Protein AF-0000000075428113 (afdb_homodimer)

Foldseek 3Di:
DLLVLLQLLVVLQVQCVVQKDQLEDAPVQWDWDADPVRHIHIGGDDSVPIDGQPPPPQVQDQDYFPPLAALCSLVSHDDHQLRNLLSSLQVLQCVQVVHHWVNVDDRDPVVSVVVNVPDGGDRDPPDDVLNVVLSCQSRPNDSVSHDGSVVSSVSSD/DLLVLLQLLVVLQVQCVVQKDQLEDAPVQWDWDADPVRDIHIGGDDSVPIDGQPPPPQVQDQDYFPPLAALCSLVSHDDHQLRNLLSSLQVLQCVQVVHHWPNVDDRDPVVSVVNNVPDGGDRDPPDDVLNVVLSCQSRPNDSVSHDGSVVSSVSSD

Solvent-accessible surface area (backbone atoms only — not comparable to full-atom values): 17802 Å² total; per-residue (Å²): 112,68,66,55,52,48,29,49,46,50,54,51,32,28,44,44,71,67,47,30,26,53,69,55,52,43,68,92,31,50,45,78,44,73,44,94,89,68,50,67,45,43,22,44,29,71,52,70,63,35,36,52,69,81,53,73,69,65,64,86,65,82,72,67,52,73,83,30,52,27,45,54,37,77,70,66,45,73,81,45,65,37,37,42,34,21,8,46,27,41,44,50,48,20,68,73,65,72,47,61,69,56,69,91,51,71,79,48,70,67,44,52,52,42,37,59,74,63,56,70,72,81,76,66,83,91,58,58,64,72,55,54,52,49,38,52,36,25,52,38,84,51,53,87,66,28,57,51,53,66,55,49,48,65,69,73,105,113,68,68,55,52,48,31,49,46,50,54,52,33,28,45,43,72,67,46,30,26,53,68,56,53,43,67,92,31,51,45,78,44,72,44,93,88,66,51,68,44,42,23,44,29,71,52,69,62,35,38,50,69,81,54,73,67,65,64,86,65,80,73,66,53,72,83,29,52,28,44,54,38,76,73,66,46,73,81,45,64,38,37,42,33,22,7,46,28,42,42,51,47,18,68,72,65,73,46,62,70,55,70,89,51,70,80,47,71,65,45,52,52,40,38,59,73,63,56,70,70,81,77,67,84,90,58,58,62,71,56,55,52,48,39,53,37,25,52,38,84,50,53,88,66,28,56,51,53,68,55,48,49,64,69,73,104

pLDDT: mean 90.99, std 9.77, range [49.94, 98.75]

Radius of gyration: 21.09 Å; Cα contacts (8 Å, |Δi|>4): 489; chains: 2; bounding box: 39×60×51 Å

Nearest PDB structures (foldseek):
  3ppz-assembly1_B  TM=8.924E-01  e=1.229E-10  Arabidopsis thaliana
  5vja-assembly1_A  TM=8.697E-01  e=5.370E-09  Homo sapiens
  5vja-assembly1_B  TM=8.699E-01  e=5.370E-09  Homo sapiens
  2xuu-assembly1_A  TM=8.789E-01  e=1.211E-08  Homo sapiens
  1zws-assembly1_A  TM=8.695E-01  e=2.733E-08  Homo sapiens

Secondary structure (DSSP, 8-state):
-HHHHHHHHHHHHHHHHTTEE-S--SGGGEEEEE-TTS-EEEEE--GGG-EETT-----SS----TTTS-HHHHTTPPP-HHHHHHHHHHHHHHHHHSS-TTTTS--SHHHHHHHHTT--PPPPTT--HHHHHHHHHHT-SSGGGSPPHHHHHHHH-/-HHHHHHHHHHHHHHHHTTEE-S--SGGGEEEEE-TTS-EEEEE--GGG-EETT-----SS----TTTS-HHHHTTPPP-HHHHHHHHHHHHHHHHHSS-TTTTS--SHHHHHHHHTT--PPPPTT--HHHHHHHHHHT-SSGGGSPPHHHHHHHH-

InterPro domains:
  IPR000719 Protein kinase domain [PS50011] (1-157)
  IPR001245 Serine-threonine/tyrosine-protein kinase, catalytic domain [PF07714] (2-154)
  IPR011009 Protein kinase-like domain superfamily [SSF56112] (2-155)
  IPR050167 Serine/threonine-protein kinase [PTHR23257] (4-154)

Sequence (314 aa):
KLYMLFGIISGLQDIHYVNLIHCDFHDGNILLHKYVTGKVKVFISDLGLCRPIKSSLKKDDIYGVIPFMAPEILRGNSYTKASDIYSFSMIMWEFISGVPPFNDKDHNLQLSLDICRGERPEIPKGIPQCYTNLMKRCWDEDPNERPSTSEVFKTIRKLYMLFGIISGLQDIHYVNLIHCDFHDGNILLHKYVTGKVKVFISDLGLCRPIKSSLKKDDIYGVIPFMAPEILRGNSYTKASDIYSFSMIMWEFISGVPPFNDKDHNLQLSLDICRGERPEIPKGIPQCYTNLMKRCWDEDPNERPSTSEVFKTIR

Structure (mmCIF, N/CA/C/O backbone):
data_AF-0000000075428113-model_v1
#
loop_
_entity.id
_entity.type
_entity.pdbx_description
1 polymer 'Kinase-like domain-containing protein'
#
loop_
_atom_site.group_PDB
_atom_site.id
_atom_site.type_symbol
_atom_site.label_atom_id
_atom_site.label_alt_id
_atom_site.label_comp_id
_atom_site.label_asym_id
_atom_site.label_entity_id
_atom_site.label_seq_id
_atom_site.pdbx_PDB_ins_code
_atom_site.Cartn_x
_atom_site.Cartn_y
_atom_site.Cartn_z
_atom_site.occupancy
_atom_site.B_iso_or_equiv
_atom_site.auth_seq_id
_atom_site.auth_comp_id
_atom_site.auth_asym_id
_atom_site.auth_atom_id
_atom_site.pdbx_PDB_model_num
ATOM 1 N N . LYS A 1 1 ? 12.828 16.312 -4.309 1 60.53 1 LYS A N 1
ATOM 2 C CA . LYS A 1 1 ? 11.938 16.422 -3.152 1 60.53 1 LYS A CA 1
ATOM 3 C C . LYS A 1 1 ? 10.484 16.516 -3.586 1 60.53 1 LYS A C 1
ATOM 5 O O . LYS A 1 1 ? 9.633 15.75 -3.109 1 60.53 1 LYS A O 1
ATOM 10 N N . LEU A 1 2 ? 10.289 17.203 -4.715 1 70 2 LEU A N 1
ATOM 11 C CA . LEU A 1 2 ? 8.922 17.438 -5.168 1 70 2 LEU A CA 1
ATOM 12 C C . LEU A 1 2 ? 8.352 16.188 -5.836 1 70 2 LEU A C 1
ATOM 14 O O . LEU A 1 2 ? 7.18 15.852 -5.641 1 70 2 LEU A O 1
ATOM 18 N N . TYR A 1 3 ? 9.305 15.438 -6.391 1 76.88 3 TYR A N 1
ATOM 19 C CA . TYR A 1 3 ? 8.867 14.227 -7.074 1 76.88 3 TYR A CA 1
ATOM 20 C C . TYR A 1 3 ? 8.398 13.18 -6.074 1 76.88 3 TYR A C 1
ATOM 22 O O . TYR A 1 3 ? 7.496 12.391 -6.367 1 76.88 3 TYR A O 1
ATOM 30 N N . MET A 1 4 ? 8.969 13.328 -4.879 1 84.56 4 MET A N 1
ATOM 31 C CA . MET A 1 4 ? 8.602 12.367 -3.84 1 84.56 4 MET A CA 1
ATOM 32 C C . MET A 1 4 ? 7.184 12.617 -3.338 1 84.56 4 MET A C 1
ATOM 34 O O . MET A 1 4 ? 6.418 11.68 -3.129 1 84.56 4 MET A O 1
ATOM 38 N N . LEU A 1 5 ? 6.871 13.914 -3.277 1 90.5 5 LEU A N 1
ATOM 39 C CA . LEU A 1 5 ? 5.543 14.273 -2.799 1 90.5 5 LEU A CA 1
ATOM 40 C C . LEU A 1 5 ? 4.473 13.859 -3.803 1 90.5 5 LEU A C 1
ATOM 42 O O . LEU A 1 5 ? 3.367 13.477 -3.416 1 90.5 5 LEU A O 1
ATOM 46 N N . PHE A 1 6 ? 4.926 13.891 -5.043 1 89.5 6 PHE A N 1
ATOM 47 C CA . PHE A 1 6 ? 4.023 13.445 -6.098 1 89.5 6 PHE A CA 1
ATOM 48 C C . PHE A 1 6 ? 3.674 11.977 -5.938 1 89.5 6 PHE A C 1
ATOM 50 O O . PHE A 1 6 ? 2.508 11.594 -6.043 1 89.5 6 PHE A O 1
ATOM 57 N N . GLY A 1 7 ? 4.691 11.203 -5.68 1 89.94 7 GLY A N 1
ATOM 58 C CA . GLY A 1 7 ? 4.465 9.781 -5.469 1 89.94 7 GLY A CA 1
ATOM 59 C C . GLY A 1 7 ? 3.59 9.492 -4.262 1 89.94 7 GLY A C 1
ATOM 60 O O . GLY A 1 7 ? 2.689 8.648 -4.332 1 89.94 7 GLY A O 1
ATOM 61 N N . ILE A 1 8 ? 3.824 10.234 -3.227 1 94.12 8 ILE A N 1
ATOM 62 C CA . ILE A 1 8 ? 3.111 10.008 -1.975 1 94.12 8 ILE A CA 1
ATOM 63 C C . ILE A 1 8 ? 1.63 10.336 -2.158 1 94.12 8 ILE A C 1
ATOM 65 O O . ILE A 1 8 ? 0.763 9.531 -1.805 1 94.12 8 ILE A O 1
ATOM 69 N N . ILE A 1 9 ? 1.372 11.492 -2.748 1 95.56 9 ILE A N 1
ATOM 70 C CA . ILE A 1 9 ? -0.023 11.883 -2.912 1 95.56 9 ILE A CA 1
ATOM 71 C C . ILE A 1 9 ? -0.702 10.961 -3.926 1 95.56 9 ILE A C 1
ATOM 73 O O . ILE A 1 9 ? -1.887 10.648 -3.793 1 95.56 9 ILE A O 1
ATOM 77 N N . SER A 1 10 ? 0.021 10.531 -4.949 1 93.25 10 SER A N 1
ATOM 78 C CA . SER A 1 10 ? -0.532 9.594 -5.914 1 93.25 10 SER A CA 1
ATOM 79 C C . SER A 1 10 ? -0.958 8.289 -5.242 1 93.25 10 SER A C 1
ATOM 81 O O . SER A 1 10 ? -2.016 7.742 -5.555 1 93.25 10 SER A O 1
ATOM 83 N N . GLY A 1 11 ? -0.083 7.816 -4.359 1 93.56 11 GLY A N 1
ATOM 84 C CA . GLY A 1 11 ? -0.44 6.633 -3.594 1 93.56 11 GLY A CA 1
ATOM 85 C C . GLY A 1 11 ? -1.704 6.812 -2.773 1 93.56 11 GLY A C 1
ATOM 86 O O . GLY A 1 11 ? -2.568 5.934 -2.76 1 93.56 11 GLY A O 1
ATOM 87 N N . LEU A 1 12 ? -1.804 7.934 -2.135 1 96.44 12 LEU A N 1
ATOM 88 C CA . LEU A 1 12 ? -2.994 8.219 -1.34 1 96.44 12 LEU A CA 1
ATOM 89 C C . LEU A 1 12 ? -4.223 8.359 -2.232 1 96.44 12 LEU A C 1
ATOM 91 O O . LEU A 1 12 ? -5.316 7.918 -1.862 1 96.44 12 LEU A O 1
ATOM 95 N N . GLN A 1 13 ? -4.027 8.969 -3.381 1 95.81 13 GLN A N 1
ATOM 96 C CA . GLN A 1 13 ? -5.117 9.117 -4.344 1 95.81 13 GLN A CA 1
ATOM 97 C C . GLN A 1 13 ? -5.664 7.766 -4.773 1 95.81 13 GLN A C 1
ATOM 99 O O . GLN A 1 13 ? -6.875 7.59 -4.898 1 95.81 13 GLN A O 1
ATOM 104 N N . ASP A 1 14 ? -4.812 6.867 -5.016 1 93 14 ASP A N 1
ATOM 105 C CA . ASP A 1 14 ? -5.246 5.527 -5.395 1 93 14 ASP A CA 1
ATOM 106 C C . ASP A 1 14 ? -6.172 4.93 -4.336 1 93 14 ASP A C 1
ATOM 108 O O . ASP A 1 14 ? -7.18 4.305 -4.668 1 93 14 ASP A O 1
ATOM 112 N N . ILE A 1 15 ? -5.809 5.105 -3.066 1 93.44 15 ILE A N 1
ATOM 113 C CA . ILE A 1 15 ? -6.602 4.59 -1.952 1 93.44 15 ILE A CA 1
ATOM 114 C C . ILE A 1 15 ? -7.957 5.285 -1.921 1 93.44 15 ILE A C 1
ATOM 116 O O . ILE A 1 15 ? -9 4.629 -1.833 1 93.44 15 ILE A O 1
ATOM 120 N N . HIS A 1 16 ? -7.934 6.594 -2.072 1 95.31 16 HIS A N 1
ATOM 121 C CA . HIS A 1 16 ? -9.172 7.367 -2.008 1 95.31 16 HIS A CA 1
ATOM 122 C C . HIS A 1 16 ? -10.062 7.078 -3.209 1 95.31 16 HIS A C 1
ATOM 124 O O . HIS A 1 16 ? -11.289 7.109 -3.098 1 95.31 16 HIS A O 1
ATOM 130 N N . TYR A 1 17 ? -9.469 6.812 -4.297 1 91.69 17 TYR A N 1
ATOM 131 C CA . TYR A 1 17 ? -10.211 6.582 -5.531 1 91.69 17 TYR A CA 1
ATOM 132 C C . TYR A 1 17 ? -11.086 5.34 -5.418 1 91.69 17 TYR A C 1
ATOM 134 O O . TYR A 1 17 ? -12.164 5.277 -6.012 1 91.69 17 TYR A O 1
ATOM 142 N N . VAL A 1 18 ? -10.648 4.391 -4.688 1 87.19 18 VAL A N 1
ATOM 143 C CA . VAL A 1 18 ? -11.461 3.188 -4.516 1 87.19 18 VAL A CA 1
ATOM 144 C C . VAL A 1 18 ? -12.336 3.328 -3.271 1 87.19 18 VAL A C 1
ATOM 146 O O . VAL A 1 18 ? -12.773 2.328 -2.697 1 87.19 18 VAL A O 1
ATOM 149 N N . ASN A 1 19 ? -12.453 4.527 -2.775 1 89.69 19 ASN A N 1
ATOM 150 C CA . ASN A 1 19 ? -13.359 4.926 -1.707 1 89.69 19 ASN A CA 1
ATOM 151 C C . ASN A 1 19 ? -12.938 4.348 -0.362 1 89.69 19 ASN A C 1
ATOM 153 O O . ASN A 1 19 ? -13.781 3.906 0.424 1 89.69 19 ASN A O 1
ATOM 157 N N . LEU A 1 20 ? -11.672 4.395 -0.161 1 91.31 20 LEU A N 1
ATOM 158 C CA . LEU A 1 20 ? -11.102 4.027 1.133 1 91.31 20 LEU A CA 1
ATOM 159 C C . LEU A 1 20 ? -10.391 5.215 1.771 1 91.31 20 LEU A C 1
ATOM 161 O O . LEU A 1 20 ? -10 6.156 1.077 1 91.31 20 LEU A O 1
ATOM 165 N N . ILE A 1 21 ? -10.297 5.125 3.027 1 94 21 ILE A N 1
ATOM 166 C CA . ILE A 1 21 ? -9.477 6.008 3.852 1 94 21 ILE A CA 1
ATOM 167 C C . ILE A 1 21 ? -8.32 5.223 4.465 1 94 21 ILE A C 1
ATOM 169 O O . ILE A 1 21 ? -8.508 4.094 4.926 1 94 21 ILE A O 1
ATOM 173 N N . HIS A 1 22 ? -7.109 5.746 4.457 1 94.31 22 HIS A N 1
ATOM 174 C CA . HIS A 1 22 ? -5.969 5.012 4.98 1 94.31 22 HIS A CA 1
ATOM 175 C C . HIS A 1 22 ? -6.02 4.926 6.504 1 94.31 22 HIS A C 1
ATOM 177 O O . HIS A 1 22 ? -5.801 3.854 7.078 1 94.31 22 HIS A O 1
ATOM 183 N N . CYS A 1 23 ? -6.262 6.09 7.262 1 94 23 CYS A N 1
ATOM 184 C CA . CYS A 1 23 ? -6.523 6.207 8.688 1 94 23 CYS A CA 1
ATOM 185 C C . CYS A 1 23 ? -5.23 6.148 9.492 1 94 23 CYS A C 1
ATOM 187 O O . CYS A 1 23 ? -5.215 6.469 10.68 1 94 23 CYS A O 1
ATOM 189 N N . ASP A 1 24 ? -4.172 5.793 8.859 1 94.44 24 ASP A N 1
ATOM 190 C CA . ASP A 1 24 ? -2.875 5.742 9.531 1 94.44 24 ASP A CA 1
ATOM 191 C C . ASP A 1 24 ? -1.749 6.141 8.578 1 94.44 24 ASP A C 1
ATOM 193 O O . ASP A 1 24 ? -0.747 5.434 8.461 1 94.44 24 ASP A O 1
ATOM 197 N N . PHE A 1 25 ? -1.97 7.219 7.879 1 95.81 25 PHE A N 1
ATOM 198 C CA . PHE A 1 25 ? -1.053 7.723 6.863 1 95.81 25 PHE A CA 1
ATOM 199 C C . PHE A 1 25 ? 0.024 8.602 7.492 1 95.81 25 PHE A C 1
ATOM 201 O O . PHE A 1 25 ? -0.249 9.727 7.91 1 95.81 25 PHE A O 1
ATOM 208 N N . HIS A 1 26 ? 1.199 8.039 7.703 1 96.31 26 HIS A N 1
ATOM 209 C CA . HIS A 1 26 ? 2.326 8.758 8.289 1 96.31 26 HIS A CA 1
ATOM 210 C C . HIS A 1 26 ? 3.646 8.305 7.68 1 96.31 26 HIS A C 1
ATOM 212 O O . HIS A 1 26 ? 3.674 7.371 6.875 1 96.31 26 HIS A O 1
ATOM 218 N N . ASP A 1 27 ? 4.75 8.953 8.016 1 93.44 27 ASP A N 1
ATOM 219 C CA . ASP A 1 27 ? 6.047 8.734 7.383 1 93.44 27 ASP A CA 1
ATOM 220 C C . ASP A 1 27 ? 6.523 7.297 7.582 1 93.44 27 ASP A C 1
ATOM 222 O O . ASP A 1 27 ? 7.141 6.715 6.691 1 93.44 27 ASP A O 1
ATOM 226 N N . GLY A 1 28 ? 6.168 6.637 8.68 1 92.94 28 GLY A N 1
ATOM 227 C CA . GLY A 1 28 ? 6.578 5.27 8.961 1 92.94 28 GLY A CA 1
ATOM 228 C C . GLY A 1 28 ? 5.895 4.246 8.07 1 92.94 28 GLY A C 1
ATOM 229 O O . GLY A 1 28 ? 6.316 3.092 8 1 92.94 28 GLY A O 1
ATOM 230 N N . ASN A 1 29 ? 4.891 4.664 7.387 1 94 29 ASN A N 1
ATOM 231 C CA . ASN A 1 29 ? 4.105 3.76 6.551 1 94 29 ASN A CA 1
ATOM 232 C C . ASN A 1 29 ? 4.293 4.066 5.066 1 94 29 ASN A C 1
ATOM 234 O O . ASN A 1 29 ? 3.531 3.584 4.227 1 94 29 ASN A O 1
ATOM 238 N N . ILE A 1 30 ? 5.293 4.883 4.773 1 93.88 30 ILE A N 1
ATOM 239 C CA . ILE A 1 30 ? 5.59 5.25 3.393 1 93.88 30 ILE A CA 1
ATOM 240 C C . ILE A 1 30 ? 7.07 5.027 3.105 1 93.88 30 ILE A C 1
ATOM 242 O O . ILE A 1 30 ? 7.93 5.438 3.889 1 93.88 30 ILE A O 1
ATOM 246 N N . LEU A 1 31 ? 7.332 4.363 2.059 1 91 31 LEU A N 1
ATOM 247 C CA . LEU A 1 31 ? 8.695 4.168 1.583 1 91 31 LEU A CA 1
ATOM 248 C C . LEU A 1 31 ? 8.836 4.625 0.134 1 91 31 LEU A C 1
ATOM 250 O O . LEU A 1 31 ? 7.969 4.34 -0.697 1 91 31 LEU A O 1
ATOM 254 N N . LEU A 1 32 ? 9.812 5.383 -0.058 1 87.56 32 LEU A N 1
ATOM 255 C CA . LEU A 1 32 ? 10.109 5.832 -1.413 1 87.56 32 LEU A CA 1
ATOM 256 C C . LEU A 1 32 ? 11.312 5.082 -1.977 1 87.56 32 LEU A C 1
ATOM 258 O O . LEU A 1 32 ? 12.328 4.922 -1.293 1 87.56 32 LEU A O 1
ATOM 262 N N . HIS A 1 33 ? 11.07 4.523 -3.064 1 85.5 33 HIS A N 1
ATOM 263 C CA . HIS A 1 33 ? 12.164 3.861 -3.768 1 85.5 33 HIS A CA 1
ATOM 264 C C . HIS A 1 33 ? 12.547 4.621 -5.031 1 85.5 33 HIS A C 1
ATOM 266 O O . HIS A 1 33 ? 11.711 4.832 -5.91 1 85.5 33 HIS A O 1
ATOM 272 N N . LYS A 1 34 ? 13.773 5.066 -5.027 1 82.12 34 LYS A N 1
ATOM 273 C CA . LYS A 1 34 ? 14.281 5.75 -6.211 1 82.12 34 LYS A CA 1
ATOM 274 C C . LYS A 1 34 ? 15.086 4.797 -7.094 1 82.12 34 LYS A C 1
ATOM 276 O O . LYS A 1 34 ? 16.078 4.223 -6.652 1 82.12 34 LYS A O 1
ATOM 281 N N . TYR A 1 35 ? 14.625 4.629 -8.305 1 82.81 35 TYR A N 1
ATOM 282 C CA . TYR A 1 35 ? 15.32 3.771 -9.266 1 82.81 35 TYR A CA 1
ATOM 283 C C . TYR A 1 35 ? 16.5 4.504 -9.898 1 82.81 35 TYR A C 1
ATOM 285 O O . TYR A 1 35 ? 16.562 5.734 -9.867 1 82.81 35 TYR A O 1
ATOM 293 N N . VAL A 1 36 ? 17.328 3.688 -10.508 1 85.31 36 VAL A N 1
ATOM 294 C CA . VAL A 1 36 ? 18.516 4.242 -11.156 1 85.31 36 VAL A CA 1
ATOM 295 C C . VAL A 1 36 ? 18.094 5.172 -12.289 1 85.31 36 VAL A C 1
ATOM 297 O O . VAL A 1 36 ? 18.766 6.172 -12.562 1 85.31 36 VAL A O 1
ATOM 300 N N . THR A 1 37 ? 17.016 4.938 -12.914 1 86.06 37 THR A N 1
ATOM 301 C CA . THR A 1 37 ? 16.5 5.719 -14.031 1 86.06 37 THR A CA 1
ATOM 302 C C . THR A 1 37 ? 16 7.082 -13.555 1 86.06 37 THR A C 1
ATOM 304 O O . THR A 1 37 ? 15.695 7.957 -14.367 1 86.06 37 THR A O 1
ATOM 307 N N . GLY A 1 38 ? 15.922 7.289 -12.211 1 80.62 38 GLY A N 1
ATOM 308 C CA . GLY A 1 38 ? 15.43 8.547 -11.672 1 80.62 38 GLY A CA 1
ATOM 309 C C . GLY A 1 38 ? 13.969 8.492 -11.281 1 80.62 38 GLY A C 1
ATOM 310 O O . GLY A 1 38 ? 13.469 9.391 -10.594 1 80.62 38 GLY A O 1
ATOM 311 N N . LYS A 1 39 ? 13.297 7.379 -11.656 1 82.38 39 LYS A N 1
ATOM 312 C CA . LYS A 1 39 ? 11.883 7.227 -11.32 1 82.38 39 LYS A CA 1
ATOM 313 C C . LYS A 1 39 ? 11.703 6.891 -9.844 1 82.38 39 LYS A C 1
ATOM 315 O O . LYS A 1 39 ? 12.5 6.145 -9.266 1 82.38 39 LYS A O 1
ATOM 320 N N . VAL A 1 40 ? 10.703 7.574 -9.258 1 83.69 40 VAL A N 1
ATOM 321 C CA . VAL A 1 40 ? 10.414 7.312 -7.852 1 83.69 40 VAL A CA 1
ATOM 322 C C . VAL A 1 40 ? 9.125 6.516 -7.727 1 83.69 40 VAL A C 1
ATOM 324 O O . VAL A 1 40 ? 8.125 6.82 -8.391 1 83.69 40 VAL A O 1
ATOM 327 N N . LYS A 1 41 ? 9.242 5.48 -7.02 1 88.25 41 LYS A N 1
ATOM 328 C CA . LYS A 1 41 ? 8.062 4.68 -6.715 1 88.25 41 LYS A CA 1
ATOM 329 C C . LYS A 1 41 ? 7.73 4.734 -5.227 1 88.25 41 LYS A C 1
ATOM 331 O O . LYS A 1 41 ? 8.625 4.664 -4.383 1 88.25 41 LYS A O 1
ATOM 336 N N . VAL A 1 42 ? 6.41 4.891 -4.945 1 90.06 42 VAL A N 1
ATOM 337 C CA . VAL A 1 42 ? 5.965 4.996 -3.559 1 90.06 42 VAL A CA 1
ATOM 338 C C . VAL A 1 42 ? 5.348 3.67 -3.115 1 90.06 42 VAL A C 1
ATOM 340 O O . VAL A 1 42 ? 4.57 3.062 -3.854 1 90.06 42 VAL A O 1
ATOM 343 N N . PHE A 1 43 ? 5.836 3.27 -1.958 1 93.5 43 PHE A N 1
ATOM 344 C CA . PHE A 1 43 ? 5.293 2.074 -1.324 1 93.5 43 PHE A CA 1
ATOM 345 C C . PHE A 1 43 ? 4.594 2.426 -0.015 1 93.5 43 PHE A C 1
ATOM 347 O O . PHE A 1 43 ? 5.133 3.182 0.797 1 93.5 43 PHE A O 1
ATOM 354 N N . ILE A 1 44 ? 3.396 1.922 0.1 1 93.5 44 ILE A N 1
ATOM 355 C CA . ILE A 1 44 ? 2.59 2.209 1.281 1 93.5 44 ILE A CA 1
ATOM 356 C C . ILE A 1 44 ? 2.385 0.931 2.09 1 93.5 44 ILE A C 1
ATOM 358 O O . ILE A 1 44 ? 2.176 -0.144 1.521 1 93.5 44 ILE A O 1
ATOM 362 N N . SER A 1 45 ? 2.537 1.032 3.428 1 92.44 45 SER A N 1
ATOM 363 C CA . SER A 1 45 ? 2.336 -0.113 4.309 1 92.44 45 SER A CA 1
ATOM 364 C C . SER A 1 45 ? 1.216 0.152 5.312 1 92.44 45 SER A C 1
ATOM 366 O O . SER A 1 45 ? 0.606 1.223 5.301 1 92.44 45 SER A O 1
ATOM 368 N N . ASP A 1 46 ? 0.89 -0.949 6.031 1 88.69 46 ASP A N 1
ATOM 369 C CA . ASP A 1 46 ? -0.082 -0.932 7.121 1 88.69 46 ASP A CA 1
ATOM 370 C C . ASP A 1 46 ? -1.45 -0.464 6.629 1 88.69 46 ASP A C 1
ATOM 372 O O . ASP A 1 46 ? -1.978 0.541 7.113 1 88.69 46 ASP A O 1
ATOM 376 N N . LEU A 1 47 ? -2 -1.212 5.684 1 89.31 47 LEU A N 1
ATOM 377 C CA . LEU A 1 47 ? -3.34 -0.973 5.16 1 89.31 47 LEU A CA 1
ATOM 378 C C . LEU A 1 47 ? -4.395 -1.616 6.055 1 89.31 47 LEU A C 1
ATOM 380 O O . LEU A 1 47 ? -5.57 -1.689 5.68 1 89.31 47 LEU A O 1
ATOM 384 N N . GLY A 1 48 ? -4.02 -2.043 7.184 1 85.06 48 GLY A N 1
ATOM 385 C CA . GLY A 1 48 ? -4.891 -2.785 8.086 1 85.06 48 GLY A CA 1
ATOM 386 C C . GLY A 1 48 ? -5.98 -1.929 8.703 1 85.06 48 GLY A C 1
ATOM 387 O O . GLY A 1 48 ? -7.023 -2.441 9.109 1 85.06 48 GLY A O 1
ATOM 388 N N . LEU A 1 49 ? -5.75 -0.656 8.727 1 84.38 49 LEU A N 1
ATOM 389 C CA . LEU A 1 49 ? -6.738 0.241 9.32 1 84.38 49 LEU A CA 1
ATOM 390 C C . LEU A 1 49 ? -7.582 0.909 8.234 1 84.38 49 LEU A C 1
ATOM 392 O O . LEU A 1 49 ? -8.539 1.618 8.539 1 84.38 49 LEU A O 1
ATOM 396 N N . CYS A 1 50 ? -7.195 0.661 6.965 1 88.69 50 CYS A N 1
ATOM 397 C CA . CYS A 1 50 ? -7.988 1.225 5.875 1 88.69 50 CYS A CA 1
ATOM 398 C C . CYS A 1 50 ? -9.453 0.831 6.008 1 88.69 50 CYS A C 1
ATOM 400 O O . CYS A 1 50 ? -9.766 -0.282 6.434 1 88.69 50 CYS A O 1
ATOM 402 N N . ARG A 1 51 ? -10.266 1.786 5.629 1 87.5 51 ARG A N 1
ATOM 403 C CA . ARG A 1 51 ? -11.695 1.499 5.734 1 87.5 51 ARG A CA 1
ATOM 404 C C . ARG A 1 51 ? -12.484 2.268 4.684 1 87.5 51 ARG A C 1
ATOM 406 O O . ARG A 1 51 ? -12.047 3.314 4.207 1 87.5 51 ARG A O 1
ATOM 413 N N . PRO A 1 52 ? -13.672 1.705 4.43 1 85.31 52 PRO A N 1
ATOM 414 C CA . PRO A 1 52 ? -14.539 2.432 3.496 1 85.31 52 PRO A CA 1
ATOM 415 C C . PRO A 1 52 ? -15.023 3.766 4.055 1 85.31 52 PRO A C 1
ATOM 417 O O . PRO A 1 52 ? -15.219 3.896 5.27 1 85.31 52 PRO A O 1
ATOM 420 N N . ILE A 1 53 ? -15.203 4.711 3.182 1 83.44 53 ILE A N 1
ATOM 421 C CA . ILE A 1 53 ? -15.664 6.047 3.541 1 83.44 53 ILE A CA 1
ATOM 422 C C . ILE A 1 53 ? -16.984 5.949 4.301 1 83.44 53 ILE A C 1
ATOM 424 O O . ILE A 1 53 ? -17.219 6.695 5.254 1 83.44 53 ILE A O 1
ATOM 428 N N . LYS A 1 54 ? -17.922 5.066 3.887 1 74.94 54 LYS A N 1
ATOM 429 C CA . LYS A 1 54 ? -19.266 4.992 4.484 1 74.94 54 LYS A CA 1
ATOM 430 C C . LYS A 1 54 ? -19.266 4.062 5.695 1 74.94 54 LYS A C 1
ATOM 432 O O . LYS A 1 54 ? -20.312 3.816 6.289 1 74.94 54 LYS A O 1
ATOM 437 N N . SER A 1 55 ? -18.109 3.639 5.969 1 62.5 55 SER A N 1
ATOM 438 C CA . SER A 1 55 ? -18.188 2.715 7.094 1 62.5 55 SER A CA 1
ATOM 439 C C . SER A 1 55 ? -18.469 3.453 8.398 1 62.5 55 SER A C 1
ATOM 441 O O . SER A 1 55 ? -17.875 4.492 8.672 1 62.5 55 SER A O 1
ATOM 443 N N . SER A 1 56 ? -19.672 3.271 8.875 1 53.78 56 SER A N 1
ATOM 444 C CA . SER A 1 56 ? -20.141 3.779 10.156 1 53.78 56 SER A CA 1
ATOM 445 C C . SER A 1 56 ? -19.219 3.359 11.289 1 53.78 56 SER A C 1
ATOM 447 O O . SER A 1 56 ? -19.547 3.545 12.469 1 53.78 56 SER A O 1
ATOM 449 N N . LEU A 1 57 ? -18.297 2.689 10.883 1 49.94 57 LEU A N 1
ATOM 450 C CA . LEU A 1 57 ? -17.625 2.143 12.055 1 49.94 57 LEU A CA 1
ATOM 451 C C . LEU A 1 57 ? -17 3.256 12.883 1 49.94 57 LEU A C 1
ATOM 453 O O . LEU A 1 57 ? -16.078 3.938 12.422 1 49.94 57 LEU A O 1
ATOM 457 N N . LYS A 1 58 ? -17.844 3.857 13.602 1 51.59 58 LYS A N 1
ATOM 458 C CA . LYS A 1 58 ? -17.359 4.633 14.742 1 51.59 58 LYS A CA 1
ATOM 459 C C . LYS A 1 58 ? -16.266 3.883 15.484 1 51.59 58 LYS A C 1
ATOM 461 O O . LYS A 1 58 ? -16.5 2.795 16.016 1 51.59 58 LYS A O 1
ATOM 466 N N . LYS A 1 59 ? -15.133 3.791 14.969 1 52.91 59 LYS A N 1
ATOM 467 C CA . LYS A 1 59 ? -14.234 3.191 15.953 1 52.91 59 LYS A CA 1
ATOM 468 C C . LYS A 1 59 ? -14.141 4.047 17.219 1 52.91 59 LYS A C 1
ATOM 470 O O . LYS A 1 59 ? -13.898 5.25 17.141 1 52.91 59 LYS A O 1
ATOM 475 N N . ASP A 1 60 ? -14.766 3.545 18.172 1 55.56 60 ASP A N 1
ATOM 476 C CA . ASP A 1 60 ? -14.789 4.184 19.484 1 55.56 60 ASP A CA 1
ATOM 477 C C . ASP A 1 60 ? -13.383 4.598 19.922 1 55.56 60 ASP A C 1
ATOM 479 O O . ASP A 1 60 ? -13.211 5.582 20.641 1 55.56 60 ASP A O 1
ATOM 483 N N . ASP A 1 61 ? -12.367 3.857 19.391 1 65.38 61 ASP A N 1
ATOM 484 C CA . ASP A 1 61 ? -11.055 4.172 19.938 1 65.38 61 ASP A CA 1
ATOM 485 C C . ASP A 1 61 ? -10.227 4.996 18.953 1 65.38 61 ASP A C 1
ATOM 487 O O . ASP A 1 61 ? -10.227 4.715 17.75 1 65.38 61 ASP A O 1
ATOM 491 N N . ILE A 1 62 ? -9.875 6.145 19.469 1 71.62 62 ILE A N 1
ATOM 492 C CA . ILE A 1 62 ? -8.953 7.012 18.75 1 71.62 62 ILE A CA 1
ATOM 493 C C . ILE A 1 62 ? -7.613 6.297 18.562 1 71.62 62 ILE A C 1
ATOM 495 O O . ILE A 1 62 ? -6.977 5.887 19.531 1 71.62 62 ILE A O 1
ATOM 499 N N . TYR A 1 63 ? -7.293 6 17.344 1 80.94 63 TYR A N 1
ATOM 500 C CA . TYR A 1 63 ? -5.996 5.406 17.031 1 80.94 63 TYR A CA 1
ATOM 501 C C . TYR A 1 63 ? -5.246 6.254 16 1 80.94 63 TYR A C 1
ATOM 503 O O . TYR A 1 63 ? -5.859 6.973 15.211 1 80.94 63 TYR A O 1
ATOM 511 N N . GLY A 1 64 ? -3.955 6.32 16.172 1 87.94 64 GLY A N 1
ATOM 512 C CA . GLY A 1 64 ? -3.117 7.012 15.203 1 87.94 64 GLY A CA 1
ATOM 513 C C . GLY A 1 64 ? -1.796 7.477 15.781 1 87.94 64 GLY A C 1
ATOM 514 O O . GLY A 1 64 ? -1.49 7.199 16.938 1 87.94 64 GLY A O 1
ATOM 515 N N . VAL A 1 65 ? -1.046 8.07 14.938 1 92.81 65 VAL A N 1
ATOM 516 C CA . VAL A 1 65 ? 0.279 8.531 15.328 1 92.81 65 VAL A CA 1
ATOM 517 C C . VAL A 1 65 ? 0.292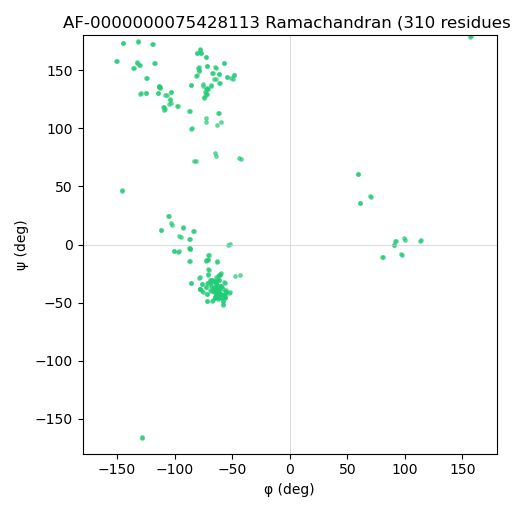 10.055 15.398 1 92.81 65 VAL A C 1
ATOM 519 O O . VAL A 1 65 ? 0.088 10.734 14.391 1 92.81 65 VAL A O 1
ATOM 522 N N . ILE A 1 66 ? 0.511 10.57 16.594 1 95.31 66 ILE A N 1
ATOM 523 C CA . ILE A 1 66 ? 0.727 12.008 16.734 1 95.31 66 ILE A CA 1
ATOM 524 C C . ILE A 1 66 ? 2.107 12.375 16.203 1 95.31 66 ILE A C 1
ATOM 526 O O . ILE A 1 66 ? 3.104 11.734 16.531 1 95.31 66 ILE A O 1
ATOM 530 N N . PRO A 1 67 ? 2.275 13.359 15.359 1 96.75 67 PRO A N 1
ATOM 531 C CA . PRO A 1 67 ? 1.337 14.453 15.094 1 96.75 67 PRO A CA 1
ATOM 532 C C . PRO A 1 67 ? 0.616 14.305 13.758 1 96.75 67 PRO A C 1
ATOM 534 O O . PRO A 1 67 ? 0.119 15.289 13.203 1 96.75 67 PRO A O 1
ATOM 537 N N . PHE A 1 68 ? 0.507 13.109 13.281 1 97.75 68 PHE A N 1
ATOM 538 C CA . PHE A 1 68 ? -0.071 12.906 11.953 1 97.75 68 PHE A CA 1
ATOM 539 C C . PHE A 1 68 ? -1.588 12.781 12.039 1 97.75 68 PHE A C 1
ATOM 541 O O . PHE A 1 68 ? -2.279 12.867 11.023 1 97.75 68 PHE A O 1
ATOM 548 N N . MET A 1 69 ? -2.109 12.578 13.234 1 96.81 69 MET A N 1
ATOM 549 C CA . MET A 1 69 ? -3.555 12.539 13.43 1 96.81 69 MET A CA 1
ATOM 550 C C . MET A 1 69 ? -4.168 13.922 13.273 1 96.81 69 MET A C 1
ATOM 552 O O . MET A 1 69 ? -3.68 14.891 13.852 1 96.81 69 MET A O 1
ATOM 556 N N . ALA A 1 70 ? -5.234 13.977 12.539 1 97.62 70 ALA A N 1
ATOM 557 C CA . ALA A 1 70 ? -5.918 15.242 12.297 1 97.62 70 ALA A CA 1
ATOM 558 C C . ALA A 1 70 ? -6.637 15.727 13.555 1 97.62 70 ALA A C 1
ATOM 560 O O . ALA A 1 70 ? -7.035 14.922 14.398 1 97.62 70 ALA A O 1
ATOM 561 N N . PRO A 1 71 ? -6.809 17.062 13.641 1 97.81 71 PRO A N 1
ATOM 562 C CA . PRO A 1 71 ? -7.473 17.625 14.82 1 97.81 71 PRO A CA 1
ATOM 563 C C . PRO A 1 71 ? -8.859 17.016 15.062 1 97.81 71 PRO A C 1
ATOM 565 O O . PRO A 1 71 ? -9.227 16.75 16.203 1 97.81 71 PRO A O 1
ATOM 568 N N . GLU A 1 72 ? -9.672 16.75 14.008 1 96.81 72 GLU A N 1
ATOM 569 C CA . GLU A 1 72 ? -11.008 16.188 14.188 1 96.81 72 GLU A CA 1
ATOM 570 C C . GLU A 1 72 ? -10.945 14.773 14.75 1 96.81 72 GLU A C 1
ATOM 572 O O . GLU A 1 72 ? -11.836 14.352 15.492 1 96.81 72 GLU A O 1
ATOM 577 N N . ILE A 1 73 ? -9.906 14.031 14.414 1 95.31 73 ILE A N 1
ATOM 578 C CA . ILE A 1 73 ? -9.734 12.688 14.945 1 95.31 73 ILE A CA 1
ATOM 579 C C . ILE A 1 73 ? -9.359 12.766 16.422 1 95.31 73 ILE A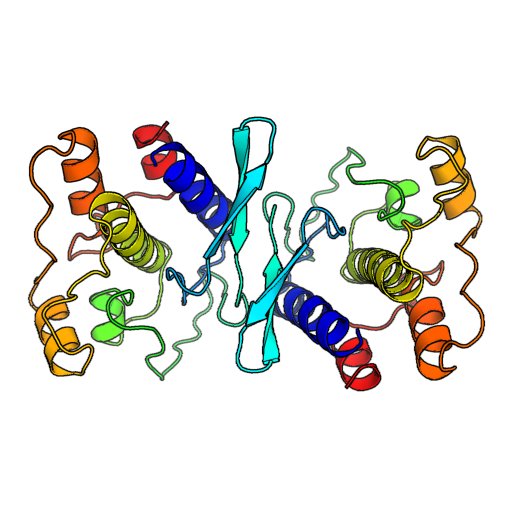 C 1
ATOM 581 O O . ILE A 1 73 ? -9.906 12.031 17.25 1 95.31 73 ILE A O 1
ATOM 585 N N . LEU A 1 74 ? -8.469 13.695 16.734 1 95.31 74 LEU A N 1
ATOM 586 C CA . LEU A 1 74 ? -8.055 13.906 18.125 1 95.31 74 LEU A CA 1
ATOM 587 C C . LEU A 1 74 ? -9.25 14.312 18.984 1 95.31 74 LEU A C 1
ATOM 589 O O . LEU A 1 74 ? -9.281 14 20.188 1 95.31 74 LEU A O 1
ATOM 593 N N . ARG A 1 75 ? -10.219 14.898 18.344 1 94.5 75 ARG A N 1
ATOM 594 C CA . ARG A 1 75 ? -11.422 15.336 19.047 1 94.5 75 ARG A CA 1
ATOM 595 C C . ARG A 1 75 ? -12.438 14.211 19.141 1 94.5 75 ARG A C 1
ATOM 597 O O . ARG A 1 75 ? -13.523 14.391 19.688 1 94.5 75 ARG A O 1
ATOM 604 N N . GLY A 1 76 ? -12.109 13.102 18.516 1 91.88 76 GLY A N 1
ATOM 605 C CA . GLY A 1 76 ? -12.961 11.93 18.641 1 91.88 76 GLY A CA 1
ATOM 606 C C . GLY A 1 76 ? -13.898 11.742 17.469 1 91.88 76 GLY A C 1
ATOM 607 O O . GLY A 1 76 ? -14.781 10.891 17.5 1 91.88 76 GLY A O 1
ATOM 608 N N . ASN A 1 77 ? -13.711 12.57 16.5 1 92.38 77 ASN A N 1
ATOM 609 C CA . ASN A 1 77 ? -14.539 12.406 15.305 1 92.38 77 ASN A CA 1
ATOM 610 C C . ASN A 1 77 ? -14.039 11.266 14.422 1 92.38 77 ASN A C 1
ATOM 612 O O . ASN A 1 77 ? -12.953 10.719 14.664 1 92.38 77 ASN A O 1
ATOM 616 N N . SER A 1 78 ? -14.852 10.875 13.469 1 90.94 78 SER A N 1
ATOM 617 C CA . SER A 1 78 ? -14.508 9.766 12.586 1 90.94 78 SER A CA 1
ATOM 618 C C . SER A 1 78 ? -13.531 10.203 11.492 1 90.94 78 SER A C 1
ATOM 620 O O . SER A 1 78 ? -13.555 11.352 11.062 1 90.94 78 SER A O 1
ATOM 622 N N . TYR A 1 79 ? -12.773 9.305 11.031 1 93.5 79 TYR A N 1
ATOM 623 C CA . 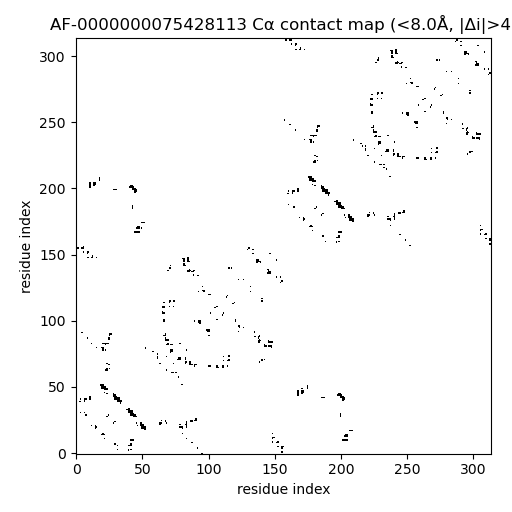TYR A 1 79 ? -11.859 9.547 9.922 1 93.5 79 TYR A CA 1
ATOM 624 C C . TYR A 1 79 ? -12.625 9.844 8.641 1 93.5 79 TYR A C 1
ATOM 626 O O . TYR A 1 79 ? -13.688 9.258 8.398 1 93.5 79 TYR A O 1
ATOM 634 N N . THR A 1 80 ? -12.125 10.734 7.875 1 94.81 80 THR A N 1
ATOM 635 C CA . THR A 1 80 ? -12.555 11.023 6.512 1 94.81 80 THR A CA 1
ATOM 636 C C . THR A 1 80 ? -11.359 11.109 5.574 1 94.81 80 THR A C 1
ATOM 638 O O . THR A 1 80 ? -10.211 11.023 6.016 1 94.81 80 THR A O 1
ATOM 641 N N . LYS A 1 81 ? -11.586 11.258 4.262 1 97.19 81 LYS A N 1
ATOM 642 C CA . LYS A 1 81 ? -10.5 11.484 3.309 1 97.19 81 LYS A CA 1
ATOM 643 C C . LYS A 1 81 ? -9.68 12.711 3.682 1 97.19 81 LYS A C 1
ATOM 645 O O . LYS A 1 81 ? -8.469 12.742 3.479 1 97.19 81 LYS A O 1
ATOM 650 N N . ALA A 1 82 ? -10.414 13.664 4.266 1 98.06 82 ALA A N 1
ATOM 651 C CA . ALA A 1 82 ? -9.75 14.914 4.652 1 98.06 82 ALA A CA 1
ATOM 652 C C . ALA A 1 82 ? -8.758 14.68 5.785 1 98.06 82 ALA A C 1
ATOM 654 O O . ALA A 1 82 ? -7.758 15.391 5.902 1 98.06 82 ALA A O 1
ATOM 655 N N . SER A 1 83 ? -9.039 13.68 6.664 1 97.19 83 SER A N 1
ATOM 656 C CA . SER A 1 83 ? -8.109 13.336 7.734 1 97.19 83 SER A CA 1
ATOM 657 C C . SER A 1 83 ? -6.777 12.844 7.176 1 97.19 83 SER A C 1
ATOM 659 O O . SER A 1 83 ? -5.715 13.203 7.68 1 97.19 83 SER A O 1
ATOM 661 N N . ASP A 1 84 ? -6.879 12.055 6.078 1 98 84 ASP A N 1
ATOM 662 C CA . ASP A 1 84 ? -5.676 11.602 5.395 1 98 84 ASP A CA 1
ATOM 663 C C . ASP A 1 84 ? -4.902 12.773 4.801 1 98 84 ASP A C 1
ATOM 665 O O . ASP A 1 84 ? -3.668 12.75 4.754 1 98 84 ASP A O 1
ATOM 669 N N . ILE A 1 85 ? -5.613 13.742 4.348 1 98.75 85 ILE A N 1
ATOM 670 C CA . ILE A 1 85 ? -4.988 14.914 3.74 1 98.75 85 ILE A CA 1
ATOM 671 C C . ILE A 1 85 ? -4.195 15.68 4.797 1 98.75 85 ILE A C 1
ATOM 673 O O . ILE A 1 85 ? -3.096 16.172 4.527 1 98.75 85 ILE A O 1
ATOM 677 N N . TYR A 1 86 ? -4.746 15.781 5.961 1 98.75 86 TYR A N 1
ATOM 678 C CA . TYR A 1 86 ? -3.98 16.375 7.051 1 98.75 86 TYR A CA 1
ATOM 679 C C . TYR A 1 86 ? -2.68 15.602 7.277 1 98.75 86 TYR A C 1
ATOM 681 O O . TYR A 1 86 ? -1.608 16.203 7.375 1 98.75 86 TYR A O 1
ATOM 689 N N . SER A 1 87 ? -2.803 14.273 7.422 1 98.44 87 SER A N 1
ATOM 690 C CA . SER A 1 87 ? -1.622 13.438 7.613 1 98.44 87 SER A CA 1
ATOM 691 C C . SER A 1 87 ? -0.584 13.688 6.523 1 98.44 87 SER A C 1
ATOM 693 O O . SER A 1 87 ? 0.612 13.781 6.809 1 98.44 87 SER A O 1
ATOM 695 N N . PHE A 1 88 ? -1.09 13.82 5.32 1 98.19 88 PHE A N 1
ATOM 696 C CA . PHE A 1 88 ? -0.219 14.094 4.184 1 98.19 88 PHE A CA 1
ATOM 697 C C . PHE A 1 88 ? 0.538 15.406 4.391 1 98.19 88 PHE A C 1
ATOM 699 O O . PHE A 1 88 ? 1.723 15.5 4.062 1 98.19 88 PHE A O 1
ATOM 706 N N . SER A 1 89 ? -0.101 16.453 4.859 1 98.19 89 SER A N 1
ATOM 707 C CA . SER A 1 89 ? 0.556 17.734 5.043 1 98.19 89 SER A CA 1
ATOM 708 C C . SER A 1 89 ? 1.705 17.641 6.039 1 98.19 89 SER A C 1
ATOM 710 O O . SER A 1 89 ? 2.721 18.328 5.895 1 98.19 89 SER A O 1
ATOM 712 N N . MET A 1 90 ? 1.531 16.812 7.062 1 97.94 90 MET A N 1
ATOM 713 C CA . MET A 1 90 ? 2.605 16.594 8.023 1 97.94 90 MET A CA 1
ATOM 714 C C . MET A 1 90 ? 3.803 15.914 7.367 1 97.94 90 MET A C 1
ATOM 716 O O . MET A 1 90 ? 4.953 16.266 7.648 1 97.94 90 MET A O 1
ATOM 720 N N . ILE A 1 91 ? 3.527 15.016 6.523 1 96.62 91 ILE A N 1
ATOM 721 C CA . ILE A 1 91 ? 4.582 14.352 5.77 1 96.62 91 ILE A CA 1
ATOM 722 C C . ILE A 1 91 ? 5.277 15.359 4.855 1 96.62 91 ILE A C 1
ATOM 724 O O . ILE A 1 91 ? 6.508 15.383 4.777 1 96.62 91 ILE A O 1
ATOM 728 N N . MET A 1 92 ? 4.461 16.156 4.188 1 95.81 92 MET A N 1
ATOM 729 C CA . MET A 1 92 ? 4.996 17.188 3.318 1 95.81 92 MET A CA 1
ATOM 730 C C . MET A 1 92 ? 5.922 18.125 4.09 1 95.81 92 MET A C 1
ATOM 732 O O . MET A 1 92 ? 7.023 18.438 3.635 1 95.81 92 MET A O 1
ATOM 736 N N . TRP A 1 93 ? 5.469 18.516 5.227 1 96.5 93 TRP A N 1
ATOM 737 C CA . TRP A 1 93 ? 6.266 19.391 6.074 1 96.5 93 TRP A CA 1
ATOM 738 C C . TRP A 1 93 ? 7.598 18.75 6.434 1 96.5 93 TRP A C 1
ATOM 740 O O . TRP A 1 93 ? 8.648 19.391 6.352 1 96.5 93 TRP A O 1
ATOM 750 N N . GLU A 1 94 ? 7.547 17.531 6.789 1 95.19 94 GLU A N 1
ATOM 751 C CA . GLU A 1 94 ? 8.75 16.781 7.156 1 95.19 94 GLU A CA 1
ATOM 752 C C . GLU A 1 94 ? 9.727 16.703 5.988 1 95.19 94 GLU A C 1
ATOM 754 O O . GLU A 1 94 ? 10.93 16.906 6.168 1 95.19 94 GLU A O 1
ATOM 759 N N . PHE A 1 95 ? 9.18 16.438 4.867 1 91.25 95 PHE A N 1
ATOM 760 C CA . PHE A 1 95 ? 10.016 16.281 3.68 1 91.25 95 PHE A CA 1
ATOM 761 C C . PHE A 1 95 ? 10.695 17.609 3.328 1 91.25 95 PHE A C 1
ATOM 763 O O . PHE A 1 95 ? 11.852 17.625 2.91 1 91.25 95 PHE A O 1
ATOM 770 N N . ILE A 1 96 ? 10 18.656 3.512 1 90.75 96 ILE A N 1
ATOM 771 C CA . ILE A 1 96 ? 10.508 19.969 3.15 1 90.75 96 ILE A CA 1
ATOM 772 C C . ILE A 1 96 ? 11.492 20.453 4.211 1 90.75 96 ILE A C 1
ATOM 774 O O . ILE A 1 96 ? 12.547 21.016 3.879 1 90.75 96 ILE A O 1
ATOM 778 N N . SER A 1 97 ? 11.211 20.188 5.418 1 92.75 97 SER A N 1
ATOM 779 C CA . SER A 1 97 ? 12.016 20.719 6.516 1 92.75 97 SER A CA 1
ATOM 780 C C . SER A 1 97 ? 13.219 19.828 6.801 1 92.75 97 SER A C 1
ATOM 782 O O . SER A 1 97 ? 14.242 20.297 7.312 1 92.75 97 SER A O 1
ATOM 784 N N . GLY A 1 98 ? 13.055 18.547 6.617 1 92.19 98 GLY A N 1
ATOM 785 C CA . GLY A 1 98 ? 14.117 17.609 6.891 1 92.19 98 GLY A CA 1
ATOM 786 C C . GLY A 1 98 ? 14.102 17.078 8.312 1 92.19 98 GLY A C 1
ATOM 787 O O . GLY A 1 98 ? 14.961 16.281 8.695 1 92.19 98 GLY A O 1
ATOM 788 N N . VAL A 1 99 ? 13.148 17.547 9.078 1 93.56 99 VAL A N 1
ATOM 789 C CA . VAL A 1 99 ? 12.992 17.062 10.445 1 93.56 99 VAL A CA 1
ATOM 790 C C . VAL A 1 99 ? 11.531 16.734 10.711 1 93.56 99 VAL A C 1
ATOM 792 O O . VAL A 1 99 ? 10.641 17.203 10.008 1 93.56 99 VAL A O 1
ATOM 795 N N . PRO A 1 100 ? 11.258 15.867 11.688 1 95.19 100 PRO A N 1
ATOM 796 C CA . PRO A 1 100 ? 9.859 15.531 11.992 1 95.19 100 PRO A CA 1
ATOM 797 C C . PRO A 1 100 ? 9.047 16.75 12.43 1 95.19 100 PRO A C 1
ATOM 799 O O . PRO A 1 100 ? 9.586 17.656 13.062 1 95.19 100 PRO A O 1
ATOM 802 N N . PRO A 1 101 ? 7.781 16.75 12.07 1 97.12 101 PRO A N 1
ATOM 803 C CA . PRO A 1 101 ? 6.945 17.844 12.586 1 97.12 101 PRO A CA 1
ATOM 804 C C . PRO A 1 101 ? 6.875 17.859 14.109 1 97.12 101 PRO A C 1
ATOM 806 O O . PRO A 1 101 ? 6.844 16.797 14.75 1 97.12 101 PRO A O 1
ATOM 809 N N . PHE A 1 102 ? 6.934 19.047 14.664 1 97.56 102 PHE A N 1
ATOM 810 C CA . PHE A 1 102 ? 6.891 19.25 16.109 1 97.56 102 PHE A CA 1
ATOM 811 C C . PHE A 1 102 ? 8.062 18.562 16.781 1 97.56 102 PHE A C 1
ATOM 813 O O . PHE A 1 102 ? 7.91 17.984 17.875 1 97.56 102 PHE A O 1
ATOM 820 N N . ASN A 1 103 ? 9.156 18.578 16.094 1 94.5 103 ASN A N 1
ATOM 821 C CA . ASN A 1 103 ? 10.352 17.891 16.594 1 94.5 103 ASN A CA 1
ATOM 822 C C . ASN A 1 103 ? 10.836 18.516 17.906 1 94.5 103 ASN A C 1
ATOM 824 O O . ASN A 1 103 ? 11.625 17.906 18.625 1 94.5 103 ASN A O 1
ATOM 828 N N . ASP A 1 104 ? 10.383 19.672 18.234 1 93.81 104 ASP A N 1
ATOM 829 C CA . ASP A 1 104 ? 10.789 20.391 19.422 1 93.81 104 ASP A CA 1
ATOM 830 C C . ASP A 1 104 ? 9.828 20.125 20.594 1 93.81 104 ASP A C 1
ATOM 832 O O . ASP A 1 104 ? 9.977 20.703 21.672 1 93.81 104 ASP A O 1
ATOM 836 N N . LYS A 1 105 ? 8.875 19.203 20.391 1 95.38 105 LYS A N 1
ATOM 837 C CA . LYS A 1 105 ? 7.871 18.891 21.406 1 95.38 105 LYS A CA 1
ATOM 838 C C . LYS A 1 105 ? 7.762 17.391 21.641 1 95.38 105 LYS A C 1
ATOM 840 O O . LYS A 1 105 ? 8.102 16.594 20.75 1 95.38 105 LYS A O 1
ATOM 845 N N . ASP A 1 106 ? 7.316 17.031 22.844 1 94.12 106 ASP A N 1
ATOM 846 C CA . ASP A 1 106 ? 6.953 15.641 23.078 1 94.12 106 ASP A CA 1
ATOM 847 C C . ASP A 1 106 ? 5.652 15.281 22.359 1 94.12 106 ASP A C 1
ATOM 849 O O . ASP A 1 106 ? 4.691 16.062 22.391 1 94.12 106 ASP A O 1
ATOM 853 N N . HIS A 1 107 ? 5.617 14.211 21.734 1 93.56 107 HIS A N 1
ATOM 854 C CA . HIS A 1 107 ? 4.426 13.742 21.031 1 93.56 107 HIS A CA 1
ATOM 855 C C . HIS A 1 107 ? 3.467 13.039 21.984 1 93.56 107 HIS A C 1
ATOM 857 O O . HIS A 1 107 ? 3.295 11.82 21.906 1 93.56 107 HIS A O 1
ATOM 863 N N . ASN A 1 108 ? 2.82 13.82 22.844 1 93.31 108 ASN A N 1
ATOM 864 C CA . ASN A 1 108 ? 1.947 13.336 23.922 1 93.31 108 ASN A CA 1
ATOM 865 C C . ASN A 1 108 ? 0.583 14.016 23.875 1 93.31 108 ASN A C 1
ATOM 867 O O . ASN A 1 108 ? 0.206 14.609 22.859 1 93.31 108 ASN A O 1
ATOM 871 N N . LEU A 1 109 ? -0.13 13.852 24.953 1 93.31 109 LEU A N 1
ATOM 872 C CA . LEU A 1 109 ? -1.479 14.398 25.031 1 93.31 109 LEU A CA 1
ATOM 873 C C . LEU A 1 109 ? -1.457 15.922 24.891 1 93.31 109 LEU A C 1
ATOM 875 O O . LEU A 1 109 ? -2.346 16.5 24.281 1 93.31 109 LEU A O 1
ATOM 879 N N . GLN A 1 110 ? -0.437 16.484 25.469 1 96.62 110 GLN A N 1
ATOM 880 C CA . GLN A 1 110 ? -0.346 17.938 25.391 1 96.62 110 GLN A CA 1
ATOM 881 C C . GLN A 1 110 ? -0.238 18.422 23.938 1 96.62 110 GLN A C 1
ATOM 883 O O . GLN A 1 110 ? -0.889 19.391 23.547 1 96.62 110 GLN A O 1
ATOM 888 N N . LEU A 1 111 ? 0.576 17.766 23.203 1 97.12 111 LEU A N 1
ATOM 889 C CA . LEU A 1 111 ? 0.691 18.125 21.797 1 97.12 111 LEU A CA 1
ATOM 890 C C . LEU A 1 111 ? -0.636 17.922 21.062 1 97.12 111 LEU A C 1
ATOM 892 O O . LEU A 1 111 ? -1.017 18.734 20.219 1 97.12 111 LEU A O 1
ATOM 896 N N . SER A 1 112 ? -1.299 16.891 21.406 1 96.62 112 SER A N 1
ATOM 897 C CA . SER A 1 112 ? -2.615 16.641 20.828 1 96.62 112 SER A CA 1
ATOM 898 C C . SER A 1 112 ? -3.557 17.812 21.062 1 96.62 112 SER A C 1
ATOM 900 O O . SER A 1 112 ? -4.25 18.266 20.141 1 96.62 112 SER A O 1
ATOM 902 N N . LEU A 1 113 ? -3.539 18.281 22.266 1 97.12 113 LEU A N 1
ATOM 903 C CA . LEU A 1 113 ? -4.387 19.422 22.625 1 97.12 113 LEU A CA 1
ATOM 904 C C . LEU A 1 113 ? -3.975 20.672 21.859 1 97.12 113 LEU A C 1
ATOM 906 O O . LEU A 1 113 ? -4.828 21.438 21.406 1 97.12 113 LEU A O 1
ATOM 910 N N . ASP A 1 114 ? -2.688 20.859 21.75 1 97.81 114 ASP A N 1
ATOM 911 C CA . ASP A 1 114 ? -2.176 22.016 21.031 1 97.81 114 ASP A CA 1
ATOM 912 C C . ASP A 1 114 ? -2.613 21.984 19.578 1 97.81 114 ASP A C 1
ATOM 914 O O . ASP A 1 114 ? -3.002 23.016 19.016 1 97.81 114 ASP A O 1
ATOM 918 N N . ILE A 1 115 ? -2.535 20.828 18.984 1 98.06 115 ILE A N 1
ATOM 919 C CA . ILE A 1 115 ? -2.957 20.672 17.594 1 98.06 115 ILE A CA 1
ATOM 920 C C . ILE A 1 115 ? -4.445 20.984 17.469 1 98.06 115 ILE A C 1
ATOM 922 O O . ILE A 1 115 ? -4.867 21.672 16.547 1 98.06 115 ILE A O 1
ATOM 926 N N . CYS A 1 116 ? -5.25 20.516 18.391 1 97.56 116 CYS A N 1
ATOM 927 C CA . CYS A 1 116 ? -6.688 20.781 18.391 1 97.56 116 CYS A CA 1
ATOM 928 C C . CYS A 1 116 ? -6.973 22.266 18.531 1 97.56 116 CYS A C 1
ATOM 930 O O . CYS A 1 116 ? -7.992 22.766 18.031 1 97.56 116 CYS A O 1
ATOM 932 N N . ARG A 1 117 ? -6.059 22.984 19.156 1 97.62 117 ARG A N 1
ATOM 933 C CA . ARG A 1 117 ? -6.23 24.422 19.359 1 97.62 117 ARG A CA 1
ATOM 934 C C . ARG A 1 117 ? -5.691 25.219 18.172 1 97.62 117 ARG A C 1
ATOM 936 O O . ARG A 1 117 ? -5.695 26.438 18.188 1 97.62 117 ARG A O 1
ATOM 943 N N . GLY A 1 118 ? -5.113 24.516 17.219 1 97.62 118 GLY A N 1
ATOM 944 C CA . GLY A 1 118 ? -4.762 25.172 15.977 1 97.62 118 GLY A CA 1
ATOM 945 C C . GLY A 1 118 ? -3.266 25.25 15.742 1 97.62 118 GLY A C 1
ATOM 946 O O . GLY A 1 118 ? -2.816 25.797 14.734 1 97.62 118 GLY A O 1
ATOM 947 N N . GLU A 1 119 ? -2.537 24.656 16.641 1 97.94 119 GLU A N 1
ATOM 948 C CA . GLU A 1 119 ? -1.089 24.719 16.469 1 97.94 119 GLU A CA 1
ATOM 949 C C . GLU A 1 119 ? -0.641 23.906 15.266 1 97.94 119 GLU A C 1
ATOM 951 O O . GLU A 1 119 ? -1.14 22.797 15.031 1 97.94 119 GLU A O 1
ATOM 956 N N . ARG A 1 120 ? 0.246 24.484 14.539 1 98.31 120 ARG A N 1
ATOM 957 C CA . ARG A 1 120 ? 0.92 23.844 13.414 1 98.31 120 ARG A CA 1
ATOM 958 C C . ARG A 1 120 ? 2.418 24.141 13.438 1 98.31 120 ARG A C 1
ATOM 960 O O . ARG A 1 120 ? 2.855 25.125 14.008 1 98.31 120 ARG A O 1
ATOM 967 N N . PRO A 1 121 ? 3.164 23.188 12.867 1 97.62 121 PRO A N 1
ATOM 968 C CA . PRO A 1 121 ? 4.598 23.484 12.828 1 97.62 121 PRO A CA 1
ATOM 969 C C . PRO A 1 121 ? 4.918 24.703 11.945 1 97.62 121 PRO A C 1
ATOM 971 O O . PRO A 1 121 ? 4.23 24.938 10.953 1 97.62 121 PRO A O 1
ATOM 974 N N . GLU A 1 122 ? 5.988 25.344 12.273 1 95.94 122 GLU A N 1
ATOM 975 C CA . GLU A 1 122 ? 6.398 26.516 11.5 1 95.94 122 GLU A CA 1
ATOM 976 C C . GLU A 1 122 ? 6.941 26.109 10.133 1 95.94 122 GLU A C 1
ATOM 978 O O . GLU A 1 122 ? 7.809 25.234 10.031 1 95.94 122 GLU A O 1
ATOM 983 N N . ILE A 1 123 ? 6.43 26.719 9.156 1 95.25 123 ILE A N 1
ATOM 984 C CA . ILE A 1 123 ? 6.906 26.422 7.809 1 95.25 123 ILE A CA 1
ATOM 985 C C . ILE A 1 123 ? 8.281 27.062 7.598 1 95.25 123 ILE A C 1
ATOM 987 O O . ILE A 1 123 ? 8.461 28.266 7.867 1 95.25 123 ILE A O 1
ATOM 991 N N . PRO A 1 124 ? 9.219 26.266 7.188 1 92.12 124 PRO A N 1
ATOM 992 C CA . PRO A 1 124 ? 10.555 26.828 6.969 1 92.12 124 PRO A CA 1
ATOM 993 C C . PRO A 1 124 ? 10.547 27.984 5.98 1 92.12 124 PRO A C 1
ATOM 995 O O . PRO A 1 124 ? 9.703 28.047 5.082 1 92.12 124 PRO A O 1
ATOM 998 N N . LYS A 1 125 ? 11.508 28.781 6.098 1 91.06 125 LYS A N 1
ATOM 999 C CA . LYS A 1 125 ? 11.664 29.922 5.184 1 91.06 125 LYS A CA 1
ATOM 1000 C C . LYS A 1 125 ? 12.258 29.469 3.854 1 91.06 125 LYS A C 1
ATOM 1002 O O . LYS A 1 125 ? 12.93 28.438 3.783 1 91.06 125 LYS A O 1
ATOM 1007 N N . GLY A 1 126 ? 11.945 30.109 2.766 1 90.88 126 GLY A N 1
ATOM 1008 C CA . GLY A 1 126 ? 12.57 29.844 1.482 1 90.88 126 GLY A CA 1
ATOM 1009 C C . GLY A 1 126 ? 11.805 28.812 0.658 1 90.88 126 GLY A C 1
ATOM 1010 O O . GLY A 1 126 ? 12.273 28.391 -0.398 1 90.88 126 GLY A O 1
ATOM 1011 N N . ILE A 1 127 ? 10.734 28.438 1.228 1 88.56 127 ILE A N 1
ATOM 1012 C CA . ILE A 1 127 ? 9.922 27.484 0.477 1 88.56 127 ILE A CA 1
ATOM 1013 C C . ILE A 1 127 ? 9 28.234 -0.479 1 88.56 127 ILE A C 1
ATOM 1015 O O . ILE A 1 127 ? 8.453 29.281 -0.128 1 88.56 127 ILE A O 1
ATOM 1019 N N . PRO A 1 128 ? 8.898 27.719 -1.688 1 89.06 128 PRO A N 1
ATOM 1020 C CA . PRO A 1 128 ? 7.961 28.344 -2.617 1 89.06 128 PRO A CA 1
ATOM 1021 C C . PRO A 1 128 ? 6.574 28.562 -2.008 1 89.06 128 PRO A C 1
ATOM 1023 O O . PRO A 1 128 ? 6.09 27.703 -1.26 1 89.06 128 PRO A O 1
ATOM 1026 N N . GLN A 1 129 ? 5.98 29.672 -2.363 1 93.19 129 GLN A N 1
ATOM 1027 C CA . GLN A 1 129 ? 4.688 30.047 -1.805 1 93.19 129 GLN A CA 1
ATOM 1028 C C . GLN A 1 129 ? 3.621 29 -2.121 1 93.19 129 GLN A C 1
ATOM 1030 O O . GLN A 1 129 ? 2.717 28.766 -1.314 1 93.19 129 GLN A O 1
ATOM 1035 N N . CYS A 1 130 ? 3.738 28.453 -3.285 1 90.69 130 CYS A N 1
ATOM 1036 C CA . CYS A 1 130 ? 2.754 27.453 -3.682 1 90.69 130 CYS A CA 1
ATOM 1037 C C . CYS A 1 130 ? 2.756 26.281 -2.715 1 90.69 130 CYS A C 1
ATOM 1039 O O . CYS A 1 130 ? 1.702 25.719 -2.408 1 90.69 130 CYS A O 1
ATOM 1041 N N . TYR A 1 131 ? 3.895 25.906 -2.188 1 91.38 131 TYR A N 1
ATOM 1042 C CA . TYR A 1 131 ? 3.994 24.797 -1.235 1 91.38 131 TYR A CA 1
ATOM 1043 C C . TYR A 1 131 ? 3.5 25.219 0.142 1 91.38 131 TYR A C 1
ATOM 1045 O O . TYR A 1 131 ? 2.824 24.453 0.83 1 91.38 131 TYR A O 1
ATOM 1053 N N . THR A 1 132 ? 3.889 26.438 0.445 1 94.81 132 THR A N 1
ATOM 1054 C CA . THR A 1 132 ? 3.402 26.984 1.707 1 94.81 132 THR A CA 1
ATOM 1055 C C . THR A 1 132 ? 1.878 27 1.735 1 94.81 132 THR A C 1
ATOM 1057 O O . THR A 1 132 ? 1.263 26.531 2.693 1 94.81 132 THR A O 1
ATOM 1060 N N . ASN A 1 133 ? 1.337 27.5 0.68 1 96.25 133 ASN A N 1
ATOM 1061 C CA . ASN A 1 133 ? -0.117 27.594 0.592 1 96.25 133 ASN A CA 1
ATOM 1062 C C . ASN A 1 133 ? -0.77 26.203 0.608 1 96.25 133 ASN A C 1
ATOM 1064 O O . ASN A 1 133 ? -1.803 26.016 1.25 1 96.25 133 ASN A O 1
ATOM 1068 N N . LEU A 1 134 ? -0.181 25.312 -0.103 1 95.88 134 LEU A N 1
ATOM 1069 C CA . LEU A 1 134 ? -0.727 23.969 -0.164 1 95.88 134 LEU A CA 1
ATOM 1070 C C . LEU A 1 134 ? -0.721 23.312 1.215 1 95.88 134 LEU A C 1
ATOM 1072 O O . LEU A 1 134 ? -1.718 22.719 1.627 1 95.88 134 LEU A O 1
ATOM 1076 N N . MET A 1 135 ? 0.366 23.422 1.91 1 96.69 135 MET A N 1
ATOM 1077 C CA . MET A 1 135 ? 0.464 22.859 3.254 1 96.69 135 MET A CA 1
ATOM 1078 C C . MET A 1 135 ? -0.611 23.438 4.168 1 96.69 135 MET A C 1
ATOM 1080 O O . MET A 1 135 ? -1.308 22.688 4.859 1 96.69 135 MET A O 1
ATOM 1084 N N . LYS A 1 136 ? -0.756 24.688 4.066 1 97.75 136 LYS A N 1
ATOM 1085 C CA . LYS A 1 136 ? -1.722 25.375 4.918 1 97.75 136 LYS A CA 1
ATOM 1086 C C . LYS A 1 136 ? -3.148 24.938 4.594 1 97.75 136 LYS A C 1
ATOM 1088 O O . LYS A 1 136 ? -3.975 24.781 5.496 1 97.75 136 LYS A O 1
ATOM 1093 N N . ARG A 1 137 ? -3.416 24.734 3.365 1 98.31 137 ARG A N 1
ATOM 1094 C CA . ARG A 1 137 ? -4.738 24.266 2.973 1 98.31 137 ARG A CA 1
ATOM 1095 C C . ARG A 1 137 ? -4.965 22.828 3.438 1 98.31 137 ARG A C 1
ATOM 1097 O O . ARG A 1 137 ? -6.055 22.484 3.902 1 98.31 137 ARG A O 1
ATOM 1104 N N . CYS A 1 138 ? -3.949 22.078 3.334 1 98.62 138 CYS A N 1
ATOM 1105 C CA . CYS A 1 138 ? -4.07 20.656 3.648 1 98.62 138 CYS A CA 1
ATOM 1106 C C . CYS A 1 138 ? -4.23 20.438 5.148 1 98.62 138 CYS A C 1
ATOM 1108 O O . CYS A 1 138 ? -4.875 19.484 5.578 1 98.62 138 CYS A O 1
ATOM 1110 N N . TRP A 1 139 ? -3.59 21.312 5.969 1 98.69 139 TRP A N 1
ATOM 1111 C CA . TRP A 1 139 ? -3.66 21.062 7.406 1 98.69 139 TRP A CA 1
ATOM 1112 C C . TRP A 1 139 ? -4.668 22 8.07 1 98.69 139 TRP A C 1
ATOM 1114 O O . TRP A 1 139 ? -4.645 22.172 9.289 1 98.69 139 TRP A O 1
ATOM 1124 N N . ASP A 1 140 ? -5.59 22.609 7.242 1 98.56 140 ASP A N 1
ATOM 1125 C CA . ASP A 1 140 ? -6.633 23.469 7.793 1 98.56 140 ASP A CA 1
ATOM 1126 C C . ASP A 1 140 ? -7.344 22.797 8.961 1 98.56 140 ASP A C 1
ATOM 1128 O O . ASP A 1 140 ? -7.551 21.578 8.945 1 98.56 140 ASP A O 1
ATOM 1132 N N . GLU A 1 141 ? -7.746 23.609 9.914 1 97.75 141 GLU A N 1
ATOM 1133 C CA . GLU A 1 141 ? -8.453 23.094 11.078 1 97.75 141 GLU A CA 1
ATOM 1134 C C . GLU A 1 141 ? -9.766 22.422 10.688 1 97.75 141 GLU A C 1
ATOM 1136 O O . GLU A 1 141 ? -10.125 21.375 11.242 1 97.75 141 GLU A O 1
ATOM 1141 N N . ASP A 1 142 ? -10.422 23 9.781 1 97.75 142 ASP A N 1
ATOM 1142 C CA . ASP A 1 142 ? -11.688 22.469 9.273 1 97.75 142 ASP A CA 1
ATOM 1143 C C . ASP A 1 142 ? -11.453 21.469 8.148 1 97.75 142 ASP A C 1
ATOM 1145 O O . ASP A 1 142 ? -11 21.828 7.066 1 97.75 142 ASP A O 1
ATOM 1149 N N . PRO A 1 143 ? -11.797 20.25 8.391 1 98.06 143 PRO A N 1
ATOM 1150 C CA . PRO A 1 143 ? -11.578 19.25 7.359 1 98.06 143 PRO A CA 1
ATOM 1151 C C . PRO A 1 143 ? -12.32 19.547 6.062 1 98.06 143 PRO A C 1
ATOM 1153 O O . PRO A 1 143 ? -11.875 19.156 4.98 1 98.06 143 PRO A O 1
ATOM 1156 N N . ASN A 1 144 ? -13.383 20.281 6.121 1 97.69 144 ASN A N 1
ATOM 1157 C CA . ASN A 1 144 ? -14.172 20.594 4.938 1 97.69 144 ASN A CA 1
ATOM 1158 C C . ASN A 1 144 ? -13.469 21.594 4.039 1 97.69 144 ASN A C 1
ATOM 1160 O O . ASN A 1 144 ? -13.859 21.781 2.885 1 97.69 144 ASN A O 1
ATOM 1164 N N . GLU A 1 145 ? -12.484 22.203 4.551 1 98.31 145 GLU A N 1
ATOM 1165 C CA . GLU A 1 145 ? -11.742 23.203 3.787 1 98.31 145 GLU A CA 1
ATOM 1166 C C . GLU A 1 145 ? -10.5 22.594 3.145 1 98.31 145 GLU A C 1
ATOM 1168 O O . GLU A 1 145 ? -9.812 23.25 2.369 1 98.31 145 GLU A O 1
ATOM 1173 N N . ARG A 1 146 ? -10.203 21.375 3.424 1 98.62 146 ARG A N 1
ATOM 1174 C CA . ARG A 1 146 ? -9.016 20.719 2.887 1 98.62 146 ARG A CA 1
ATOM 1175 C C . ARG A 1 146 ? -9.258 20.219 1.47 1 98.62 146 ARG A C 1
ATOM 1177 O O . ARG A 1 146 ? -10.375 19.797 1.138 1 98.62 146 ARG A O 1
ATOM 1184 N N . PRO A 1 147 ? -8.211 20.281 0.675 1 98.5 147 PRO A N 1
ATOM 1185 C CA . PRO A 1 147 ? -8.359 19.844 -0.711 1 98.5 147 PRO A CA 1
ATOM 1186 C C . PRO A 1 147 ? -8.469 18.312 -0.833 1 98.5 147 PRO A C 1
ATOM 1188 O O . PRO A 1 147 ? -8.141 17.594 0.11 1 98.5 147 PRO A O 1
ATOM 1191 N N . SER A 1 148 ? -8.969 17.875 -1.965 1 98.12 148 SER A N 1
ATOM 1192 C CA . SER A 1 148 ? -8.938 16.469 -2.309 1 98.12 148 SER A CA 1
ATOM 1193 C C . SER A 1 148 ? -7.547 16.047 -2.781 1 98.12 148 SER A C 1
ATOM 1195 O O . SER A 1 148 ? -6.699 16.891 -3.066 1 98.12 148 SER A O 1
ATOM 1197 N N . THR A 1 149 ? -7.352 14.734 -2.814 1 97.44 149 THR A N 1
ATOM 1198 C CA . THR A 1 149 ? -6.09 14.234 -3.344 1 97.44 149 THR A CA 1
ATOM 1199 C C . THR A 1 149 ? -5.879 14.703 -4.781 1 97.44 149 THR A C 1
ATOM 1201 O O . THR A 1 149 ? -4.754 15.023 -5.176 1 97.44 149 THR A O 1
ATOM 1204 N N . SER A 1 150 ? -6.938 14.766 -5.551 1 96.12 150 SER A N 1
ATOM 1205 C CA . SER A 1 150 ? -6.848 15.211 -6.934 1 96.12 150 SER A CA 1
ATOM 1206 C C . SER A 1 150 ? -6.395 16.672 -7.016 1 96.12 150 SER A C 1
ATOM 1208 O O . SER A 1 150 ? -5.555 17.016 -7.848 1 96.12 150 SER A O 1
ATOM 1210 N N . GLU A 1 151 ? -6.922 17.469 -6.199 1 96.44 151 GLU A N 1
ATOM 1211 C CA . GLU A 1 151 ? -6.531 18.875 -6.156 1 96.44 151 GLU A CA 1
ATOM 1212 C C . GLU A 1 151 ? -5.07 19.031 -5.738 1 96.44 151 GLU A C 1
ATOM 1214 O O . GLU A 1 151 ? -4.336 19.828 -6.316 1 96.44 151 GLU A O 1
ATOM 1219 N N . VAL A 1 152 ? -4.695 18.281 -4.723 1 96.62 152 VAL A N 1
ATOM 1220 C CA . VAL A 1 152 ? -3.311 18.328 -4.266 1 96.62 152 VAL A CA 1
ATOM 1221 C C . VAL A 1 152 ? -2.381 17.891 -5.395 1 96.62 152 VAL A C 1
ATOM 1223 O O . VAL A 1 152 ? -1.363 18.531 -5.656 1 96.62 152 VAL A O 1
ATOM 1226 N N . PHE A 1 153 ? -2.771 16.812 -6.051 1 93.12 153 PHE A N 1
ATOM 1227 C CA . PHE A 1 153 ? -1.992 16.266 -7.152 1 93.12 153 PHE A CA 1
ATOM 1228 C C . PHE A 1 153 ? -1.783 17.312 -8.242 1 93.12 153 PHE A C 1
ATOM 1230 O O . PHE A 1 153 ? -0.667 17.484 -8.734 1 93.12 153 PHE A O 1
ATOM 1237 N N . LYS A 1 154 ? -2.783 18.047 -8.586 1 91.5 154 LYS A N 1
ATOM 1238 C CA . LYS A 1 154 ? -2.729 19.062 -9.633 1 91.5 154 LYS A CA 1
ATOM 1239 C C . LYS A 1 154 ? -1.831 20.219 -9.219 1 91.5 154 LYS A C 1
ATOM 1241 O O . LYS A 1 154 ? -1.156 20.828 -10.062 1 91.5 154 LYS A O 1
ATOM 1246 N N . THR A 1 155 ? -1.796 20.469 -7.949 1 90.06 155 THR A N 1
ATOM 1247 C CA . THR A 1 155 ? -1.022 21.594 -7.441 1 90.06 155 THR A CA 1
ATOM 1248 C C . THR A 1 155 ? 0.464 21.266 -7.395 1 90.06 155 THR A C 1
ATOM 1250 O O . THR A 1 155 ? 1.311 22.094 -7.707 1 90.06 155 THR A O 1
ATOM 1253 N N . ILE A 1 156 ? 0.804 20.047 -7.027 1 86.44 156 ILE A N 1
ATOM 1254 C CA . ILE A 1 156 ? 2.193 19.625 -6.863 1 86.44 156 ILE A CA 1
ATOM 1255 C C . ILE A 1 156 ? 2.826 19.391 -8.234 1 86.44 156 ILE A C 1
ATOM 1257 O O . ILE A 1 156 ? 4.031 19.594 -8.406 1 86.44 156 ILE A O 1
ATOM 1261 N N . ARG A 1 157 ? 1.996 18.891 -9.227 1 73.62 157 ARG A N 1
ATOM 1262 C CA . ARG A 1 157 ? 2.508 18.594 -10.562 1 73.62 157 ARG A CA 1
ATOM 1263 C C . ARG A 1 157 ? 3.02 19.859 -11.234 1 73.62 157 ARG A C 1
ATOM 1265 O O . ARG A 1 157 ? 4.039 19.844 -11.93 1 73.62 157 ARG A O 1
ATOM 1272 N N . LYS B 1 1 ? 13.352 -15.898 5.379 1 60.5 1 LYS B N 1
ATOM 1273 C CA . LYS B 1 1 ? 12.586 -16.062 4.145 1 60.5 1 LYS B CA 1
ATOM 1274 C C . LYS B 1 1 ? 11.102 -16.25 4.438 1 60.5 1 LYS B C 1
ATOM 1276 O O . LYS B 1 1 ? 10.258 -15.531 3.885 1 60.5 1 LYS B O 1
ATOM 1281 N N . LEU B 1 2 ? 10.836 -16.938 5.543 1 70.31 2 LEU B N 1
ATOM 1282 C CA . LEU B 1 2 ? 9.445 -17.266 5.863 1 70.31 2 LEU B CA 1
ATOM 1283 C C . LEU B 1 2 ? 8.734 -16.062 6.469 1 70.31 2 LEU B C 1
ATOM 1285 O O . LEU B 1 2 ? 7.57 -15.805 6.156 1 70.31 2 LEU B O 1
ATOM 1289 N N . TYR B 1 3 ? 9.578 -15.266 7.121 1 77.12 3 TYR B N 1
ATOM 1290 C CA . TYR B 1 3 ? 9 -14.086 7.754 1 77.12 3 TYR B CA 1
ATOM 1291 C C . TYR B 1 3 ? 8.57 -13.062 6.711 1 77.12 3 TYR B C 1
ATOM 1293 O O . TYR B 1 3 ? 7.602 -12.328 6.914 1 77.12 3 TYR B O 1
ATOM 1301 N N . MET B 1 4 ? 9.258 -13.156 5.559 1 84.75 4 MET B N 1
ATOM 1302 C CA . MET B 1 4 ? 8.938 -12.219 4.492 1 84.75 4 MET B CA 1
ATOM 1303 C C . MET B 1 4 ? 7.594 -12.555 3.854 1 84.75 4 MET B C 1
ATOM 1305 O O . MET B 1 4 ? 6.797 -11.664 3.57 1 84.75 4 MET B O 1
ATOM 1309 N N . LEU B 1 5 ? 7.379 -13.859 3.764 1 90.62 5 LEU B N 1
ATOM 1310 C CA . LEU B 1 5 ? 6.125 -14.305 3.162 1 90.62 5 LEU B CA 1
ATOM 1311 C C . LEU B 1 5 ? 4.941 -13.961 4.059 1 90.62 5 LEU B C 1
ATOM 1313 O O . LEU B 1 5 ? 3.855 -13.641 3.566 1 90.62 5 LEU B O 1
ATOM 1317 N N . PHE B 1 6 ? 5.27 -13.969 5.336 1 89.81 6 PHE B N 1
ATOM 1318 C CA . PHE B 1 6 ? 4.242 -13.594 6.301 1 89.81 6 PHE B CA 1
ATOM 1319 C C . PHE B 1 6 ? 3.82 -12.141 6.105 1 89.81 6 PHE B C 1
ATOM 1321 O O . PHE B 1 6 ? 2.629 -11.828 6.098 1 89.81 6 PHE B O 1
ATOM 1328 N N . GLY B 1 7 ? 4.809 -11.305 5.941 1 90 7 GLY B N 1
ATOM 1329 C CA . GLY B 1 7 ? 4.516 -9.898 5.707 1 90 7 GLY B CA 1
ATOM 1330 C C . GLY B 1 7 ? 3.744 -9.656 4.422 1 90 7 GLY B C 1
ATOM 1331 O O . GLY B 1 7 ? 2.793 -8.875 4.402 1 90 7 GLY B O 1
ATOM 1332 N N . ILE B 1 8 ? 4.113 -10.383 3.42 1 94.19 8 ILE B N 1
ATOM 1333 C CA . ILE B 1 8 ? 3.51 -10.195 2.105 1 94.19 8 ILE B CA 1
ATOM 1334 C C . ILE B 1 8 ? 2.041 -10.617 2.148 1 94.19 8 ILE B C 1
ATOM 1336 O O . ILE B 1 8 ? 1.163 -9.867 1.715 1 94.19 8 ILE B O 1
ATOM 1340 N N . ILE B 1 9 ? 1.805 -11.789 2.707 1 95.62 9 ILE B N 1
ATOM 1341 C CA . ILE B 1 9 ? 0.427 -12.266 2.738 1 95.62 9 ILE B CA 1
ATOM 1342 C C . ILE B 1 9 ? -0.4 -11.398 3.682 1 95.62 9 ILE B C 1
ATOM 1344 O O . ILE B 1 9 ? -1.585 -11.156 3.438 1 95.62 9 ILE B O 1
ATOM 1348 N N . SER B 1 10 ? 0.19 -10.922 4.773 1 93.31 10 SER B N 1
ATOM 1349 C CA . SER B 1 10 ? -0.509 -10.016 5.684 1 93.31 10 SER B CA 1
ATOM 1350 C C . SER B 1 10 ? -0.949 -8.742 4.969 1 93.31 10 SER B C 1
ATOM 1352 O O . SER B 1 10 ? -2.064 -8.266 5.176 1 93.31 10 SER B O 1
ATOM 1354 N N . GLY B 1 11 ? -0.026 -8.219 4.168 1 93.56 11 GLY B N 1
ATOM 1355 C CA . GLY B 1 11 ? -0.382 -7.059 3.367 1 93.56 11 GLY B CA 1
ATOM 1356 C C . GLY B 1 11 ? -1.547 -7.312 2.43 1 93.56 11 GLY B C 1
ATOM 1357 O O . GLY B 1 11 ? -2.461 -6.492 2.328 1 93.56 11 GLY B O 1
ATOM 1358 N N . LEU B 1 12 ? -1.51 -8.422 1.796 1 96.44 12 LEU B N 1
ATOM 1359 C CA . LEU B 1 12 ? -2.598 -8.781 0.892 1 96.44 12 LEU B CA 1
ATOM 1360 C C . LEU B 1 12 ? -3.896 -9 1.661 1 96.44 12 LEU B C 1
ATOM 1362 O O . LEU B 1 12 ? -4.973 -8.625 1.186 1 96.44 12 LEU B O 1
ATOM 1366 N N . GLN B 1 13 ? -3.768 -9.602 2.82 1 95.81 13 GLN B N 1
ATOM 1367 C CA . GLN B 1 13 ? -4.93 -9.828 3.674 1 95.81 13 GLN B CA 1
ATOM 1368 C C . GLN B 1 13 ? -5.602 -8.508 4.047 1 95.81 13 GLN B C 1
ATOM 1370 O O . GLN B 1 13 ? -6.828 -8.414 4.055 1 95.81 13 GLN B O 1
ATOM 1375 N N . ASP B 1 14 ? -4.84 -7.555 4.359 1 93 14 ASP B N 1
ATOM 1376 C CA . ASP B 1 14 ? -5.387 -6.242 4.688 1 93 14 ASP B CA 1
ATOM 1377 C C . ASP B 1 14 ? -6.242 -5.699 3.543 1 93 14 ASP B C 1
ATOM 1379 O O . ASP B 1 14 ? -7.312 -5.133 3.773 1 93 14 ASP B O 1
ATOM 1383 N N . ILE B 1 15 ? -5.754 -5.855 2.328 1 93.44 15 ILE B N 1
ATOM 1384 C CA . ILE B 1 15 ? -6.465 -5.391 1.142 1 93.44 15 ILE B CA 1
ATOM 1385 C C . ILE B 1 15 ? -7.77 -6.168 0.982 1 93.44 15 ILE B C 1
ATOM 1387 O O . ILE B 1 15 ? -8.836 -5.574 0.792 1 93.44 15 ILE B O 1
ATOM 1391 N N . HIS B 1 16 ? -7.684 -7.473 1.141 1 95.25 16 HIS B N 1
ATOM 1392 C CA . HIS B 1 16 ? -8.859 -8.32 0.961 1 95.25 16 HIS B CA 1
ATOM 1393 C C . HIS B 1 16 ? -9.875 -8.094 2.07 1 95.25 16 HIS B C 1
ATOM 1395 O O . HIS B 1 16 ? -11.086 -8.195 1.842 1 95.25 16 HIS B O 1
ATOM 1401 N N . TYR B 1 17 ? -9.398 -7.785 3.199 1 91.69 17 TYR B N 1
ATOM 1402 C CA . TYR B 1 17 ? -10.266 -7.605 4.355 1 91.69 17 TYR B CA 1
ATOM 1403 C C . TYR B 1 17 ? -11.211 -6.43 4.148 1 91.69 17 TYR B C 1
ATOM 1405 O O . TYR B 1 17 ? -12.344 -6.441 4.637 1 91.69 17 TYR B O 1
ATOM 1413 N N . VAL B 1 18 ? -10.773 -5.449 3.461 1 87.06 18 VAL B N 1
ATOM 1414 C CA . VAL B 1 18 ? -11.641 -4.305 3.205 1 87.06 18 VAL B CA 1
ATOM 1415 C C . VAL B 1 18 ? -12.383 -4.5 1.882 1 87.06 18 VAL B C 1
ATOM 1417 O O . VAL B 1 18 ? -12.828 -3.529 1.265 1 87.06 18 VAL B O 1
ATOM 1420 N N . ASN B 1 19 ? -12.359 -5.703 1.377 1 89.69 19 ASN B N 1
ATOM 1421 C CA . ASN B 1 19 ? -13.133 -6.156 0.225 1 89.69 19 ASN B CA 1
ATOM 1422 C C . ASN B 1 19 ? -12.617 -5.547 -1.073 1 89.69 19 ASN B C 1
ATOM 1424 O O . ASN B 1 19 ? -13.406 -5.156 -1.937 1 89.69 19 ASN B O 1
ATOM 1428 N N . LEU B 1 20 ? -11.336 -5.504 -1.142 1 91.25 20 LEU B N 1
ATOM 1429 C CA . LEU B 1 20 ? -10.672 -5.098 -2.373 1 91.25 20 LEU B CA 1
ATOM 1430 C C . LEU B 1 20 ? -9.836 -6.238 -2.939 1 91.25 20 LEU B C 1
ATOM 1432 O O . LEU B 1 20 ? -9.445 -7.152 -2.207 1 91.25 20 LEU B O 1
ATOM 1436 N N . ILE B 1 21 ? -9.625 -6.148 -4.191 1 93.94 21 ILE B N 1
ATOM 1437 C CA . ILE B 1 21 ? -8.68 -6.977 -4.93 1 93.94 21 ILE B CA 1
ATOM 1438 C C . ILE B 1 21 ? -7.52 -6.117 -5.43 1 93.94 21 ILE B C 1
ATOM 1440 O O . ILE B 1 21 ? -7.734 -5.004 -5.918 1 93.94 21 ILE B O 1
ATOM 1444 N N . HIS B 1 22 ? -6.301 -6.555 -5.297 1 94.38 22 HIS B N 1
ATOM 1445 C CA . HIS B 1 22 ? -5.164 -5.746 -5.711 1 94.38 22 HIS B CA 1
ATOM 1446 C C . HIS B 1 22 ? -5.074 -5.656 -7.234 1 94.38 22 HIS B C 1
ATOM 1448 O O . HIS B 1 22 ? -4.887 -4.57 -7.785 1 94.38 22 HIS B O 1
ATOM 1454 N N . CYS B 1 23 ? -5.16 -6.836 -8 1 94 23 CYS B N 1
ATOM 1455 C CA . CYS B 1 23 ? -5.277 -6.965 -9.453 1 94 23 CYS B CA 1
ATOM 1456 C C . CYS B 1 23 ? -3.914 -6.824 -10.125 1 94 23 CYS B C 1
ATOM 1458 O O . CYS B 1 23 ? -3.768 -7.129 -11.305 1 94 23 CYS B O 1
ATOM 1460 N N . ASP B 1 24 ? -2.943 -6.414 -9.398 1 94.44 24 ASP B N 1
ATOM 1461 C CA . ASP B 1 24 ? -1.595 -6.277 -9.938 1 94.44 24 ASP B CA 1
ATOM 1462 C C . ASP B 1 24 ? -0.542 -6.613 -8.883 1 94.44 24 ASP B C 1
ATOM 1464 O O . ASP B 1 24 ? 0.4 -5.844 -8.672 1 94.44 24 ASP B O 1
ATOM 1468 N N . PHE B 1 25 ? -0.759 -7.691 -8.211 1 95.69 25 PHE B N 1
ATOM 1469 C CA . PHE B 1 25 ? 0.087 -8.141 -7.113 1 95.69 25 PHE B CA 1
ATOM 1470 C C . PHE B 1 25 ? 1.271 -8.945 -7.637 1 95.69 25 PHE B C 1
ATOM 1472 O O . PHE B 1 25 ? 1.106 -10.086 -8.078 1 95.69 25 PHE B O 1
ATOM 1479 N N . HIS B 1 26 ? 2.43 -8.32 -7.738 1 96.38 26 HIS B N 1
ATOM 1480 C CA . HIS B 1 26 ? 3.648 -8.969 -8.211 1 96.38 26 HIS B CA 1
ATOM 1481 C C . HIS B 1 26 ? 4.875 -8.43 -7.48 1 96.38 26 HIS B C 1
ATOM 1483 O O . HIS B 1 26 ? 4.766 -7.5 -6.676 1 96.38 26 HIS B O 1
ATOM 1489 N N . ASP B 1 27 ? 6.043 -9.016 -7.707 1 93.56 27 ASP B N 1
ATOM 1490 C CA . ASP B 1 27 ? 7.258 -8.719 -6.949 1 93.56 27 ASP B CA 1
ATOM 1491 C C . ASP B 1 27 ? 7.656 -7.258 -7.109 1 93.56 27 ASP B C 1
ATOM 1493 O O . ASP B 1 27 ? 8.148 -6.637 -6.164 1 93.56 27 ASP B O 1
ATOM 1497 N N . GLY B 1 28 ? 7.375 -6.609 -8.242 1 93 28 GLY B N 1
ATOM 1498 C CA . GLY B 1 28 ? 7.719 -5.219 -8.492 1 93 28 GLY B CA 1
ATOM 1499 C C . GLY B 1 28 ? 6.891 -4.246 -7.672 1 93 28 GLY B C 1
ATOM 1500 O O . GLY B 1 28 ? 7.234 -3.066 -7.566 1 93 28 GLY B O 1
ATOM 1501 N N . ASN B 1 29 ? 5.852 -4.723 -7.082 1 94 29 ASN B N 1
ATOM 1502 C CA . ASN B 1 29 ? 4.941 -3.877 -6.324 1 94 29 ASN B CA 1
ATOM 1503 C C . ASN B 1 29 ? 5.008 -4.176 -4.828 1 94 29 ASN B C 1
ATOM 1505 O O . ASN B 1 29 ? 4.145 -3.742 -4.066 1 94 29 ASN B O 1
ATOM 1509 N N . ILE B 1 30 ? 6.031 -4.926 -4.441 1 93.94 30 ILE B N 1
ATOM 1510 C CA . ILE B 1 30 ? 6.219 -5.285 -3.041 1 93.94 30 ILE B CA 1
ATOM 1511 C C . ILE B 1 30 ? 7.656 -4.973 -2.619 1 93.94 30 ILE B C 1
ATOM 1513 O O . ILE B 1 30 ? 8.609 -5.328 -3.318 1 93.94 30 ILE B O 1
ATOM 1517 N N . LEU B 1 31 ? 7.766 -4.293 -1.56 1 90.94 31 LEU B N 1
ATOM 1518 C CA . LEU B 1 31 ? 9.07 -4.012 -0.964 1 90.94 31 LEU B CA 1
ATOM 1519 C C . LEU B 1 31 ? 9.109 -4.461 0.494 1 90.94 31 LEU B C 1
ATOM 1521 O O . LEU B 1 31 ? 8.156 -4.23 1.242 1 90.94 31 LEU B O 1
ATOM 1525 N N . LEU B 1 32 ? 10.117 -5.164 0.784 1 87.69 32 LEU B N 1
ATOM 1526 C CA . LEU B 1 32 ? 10.328 -5.598 2.162 1 87.69 32 LEU B CA 1
ATOM 1527 C C . LEU B 1 32 ? 11.422 -4.773 2.828 1 87.69 32 LEU B C 1
ATOM 1529 O O . LEU B 1 32 ? 12.484 -4.555 2.242 1 87.69 32 LEU B O 1
ATOM 1533 N N . HIS B 1 33 ? 11.031 -4.23 3.877 1 85.5 33 HIS B N 1
ATOM 1534 C CA . HIS B 1 33 ? 12.016 -3.5 4.672 1 85.5 33 HIS B CA 1
ATOM 1535 C C . HIS B 1 33 ? 12.328 -4.234 5.973 1 85.5 33 HIS B C 1
ATOM 1537 O O . HIS B 1 33 ? 11.43 -4.496 6.773 1 85.5 33 HIS B O 1
ATOM 1543 N N . LYS B 1 34 ? 13.578 -4.598 6.086 1 82.5 34 LYS B N 1
ATOM 1544 C CA . LYS B 1 34 ? 14.023 -5.254 7.31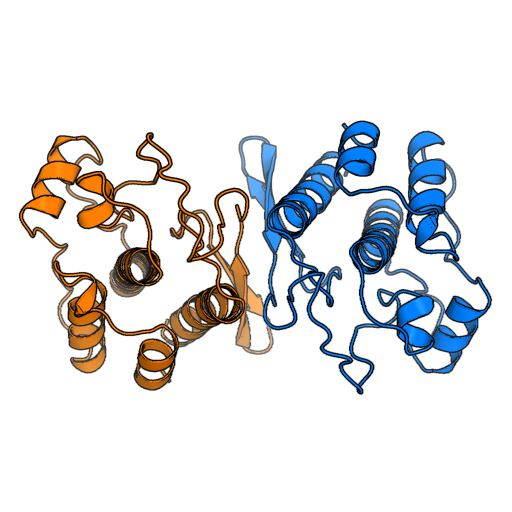2 1 82.5 34 LYS B CA 1
ATOM 1545 C C . LYS B 1 34 ? 14.688 -4.258 8.258 1 82.5 34 LYS B C 1
ATOM 1547 O O . LYS B 1 34 ? 15.68 -3.621 7.906 1 82.5 34 LYS B O 1
ATOM 1552 N N . TYR B 1 35 ? 14.109 -4.121 9.422 1 83.19 35 TYR B N 1
ATOM 1553 C CA . TYR B 1 35 ? 14.656 -3.225 10.43 1 83.19 35 TYR B CA 1
ATOM 1554 C C . TYR B 1 35 ? 15.812 -3.889 11.172 1 83.19 35 TYR B C 1
ATOM 1556 O O . TYR B 1 35 ? 15.953 -5.113 11.148 1 83.19 35 TYR B O 1
ATOM 1564 N N . VAL B 1 36 ? 16.547 -3.033 11.859 1 85.5 36 VAL B N 1
ATOM 1565 C CA . VAL B 1 36 ? 17.703 -3.514 12.609 1 85.5 36 VAL B CA 1
ATOM 1566 C C . VAL B 1 36 ? 17.234 -4.469 13.703 1 85.5 36 VAL B C 1
ATOM 1568 O O . VAL B 1 36 ? 17.938 -5.426 14.039 1 85.5 36 VAL B O 1
ATOM 1571 N N . THR B 1 37 ? 16.094 -4.297 14.234 1 86.31 37 THR B N 1
ATOM 1572 C CA . THR B 1 37 ? 15.516 -5.109 15.305 1 86.31 37 THR B CA 1
ATOM 1573 C C . THR B 1 37 ? 15.156 -6.5 14.797 1 86.31 37 THR B C 1
ATOM 1575 O O . THR B 1 37 ? 14.828 -7.391 15.578 1 86.31 37 THR B O 1
ATOM 1578 N N . GLY B 1 38 ? 15.227 -6.707 13.445 1 80.56 38 GLY B N 1
ATOM 1579 C CA . GLY B 1 38 ? 14.867 -7.988 12.859 1 80.56 38 GLY B CA 1
ATOM 1580 C C . GLY B 1 38 ? 13.445 -8.023 12.344 1 80.56 38 GLY B C 1
ATOM 1581 O O . GLY B 1 38 ? 13.062 -8.953 11.625 1 80.56 38 GLY B O 1
ATOM 1582 N N . LYS B 1 39 ? 12.695 -6.957 12.648 1 82.75 39 LYS B N 1
ATOM 1583 C CA . LYS B 1 39 ? 11.305 -6.895 12.188 1 82.75 39 LYS B CA 1
ATOM 1584 C C . LYS B 1 39 ? 11.242 -6.566 10.703 1 82.75 39 LYS B C 1
ATOM 1586 O O . LYS B 1 39 ? 12.039 -5.777 10.195 1 82.75 39 LYS B O 1
ATOM 1591 N N . VAL B 1 40 ? 10.312 -7.301 10.031 1 83.75 40 VAL B N 1
ATOM 1592 C CA . VAL B 1 40 ? 10.141 -7.059 8.602 1 83.75 40 VAL B CA 1
ATOM 1593 C C . VAL B 1 40 ? 8.812 -6.344 8.359 1 83.75 40 VAL B C 1
ATOM 1595 O O . VAL B 1 40 ? 7.785 -6.715 8.93 1 83.75 40 VAL B O 1
ATOM 1598 N N . LYS B 1 41 ? 8.914 -5.309 7.668 1 88.31 41 LYS B N 1
ATOM 1599 C CA . LYS B 1 41 ? 7.715 -4.586 7.254 1 88.31 41 LYS B CA 1
ATOM 1600 C C . LYS B 1 41 ? 7.523 -4.66 5.742 1 88.31 41 LYS B C 1
ATOM 1602 O O . LYS B 1 41 ? 8.484 -4.531 4.98 1 88.31 41 LYS B O 1
ATOM 1607 N N . VAL B 1 42 ? 6.266 -4.898 5.332 1 90.06 42 VAL B N 1
ATOM 1608 C CA . VAL B 1 42 ? 5.953 -5.027 3.912 1 90.06 42 VAL B CA 1
ATOM 1609 C C . VAL B 1 42 ? 5.289 -3.748 3.41 1 90.06 42 VAL B C 1
ATOM 1611 O O . VAL B 1 42 ? 4.41 -3.197 4.074 1 90.06 42 VAL B O 1
ATOM 1614 N N . PHE B 1 43 ? 5.84 -3.311 2.311 1 93.44 43 PHE B N 1
ATOM 1615 C CA . PHE B 1 43 ? 5.277 -2.152 1.627 1 93.44 43 PHE B CA 1
ATOM 1616 C C . PHE B 1 43 ? 4.727 -2.545 0.26 1 93.44 43 PHE B C 1
ATOM 1618 O O . PHE B 1 43 ? 5.387 -3.26 -0.497 1 93.44 43 PHE B O 1
ATOM 1625 N N . ILE B 1 44 ? 3.518 -2.123 0.034 1 93.62 44 ILE B N 1
ATOM 1626 C CA . ILE B 1 44 ? 2.844 -2.459 -1.216 1 93.62 44 ILE B CA 1
ATOM 1627 C C . ILE B 1 44 ? 2.633 -1.192 -2.043 1 93.62 44 ILE B C 1
ATOM 1629 O O . ILE B 1 44 ? 2.293 -0.138 -1.5 1 93.62 44 ILE B O 1
ATOM 1633 N N . SER B 1 45 ? 2.916 -1.272 -3.355 1 92.44 45 SER B N 1
ATOM 1634 C CA . SER B 1 45 ? 2.727 -0.139 -4.254 1 92.44 45 SER B CA 1
ATOM 1635 C C . SER B 1 45 ? 1.723 -0.467 -5.352 1 92.44 45 SER B C 1
ATOM 1637 O O . SER B 1 45 ? 1.182 -1.574 -5.398 1 92.44 45 SER B O 1
ATOM 1639 N N . ASP B 1 46 ? 1.405 0.612 -6.098 1 88.75 46 ASP B N 1
ATOM 1640 C CA . ASP B 1 46 ? 0.545 0.539 -7.273 1 88.75 46 ASP B CA 1
ATOM 1641 C C . ASP B 1 46 ? -0.832 -0.016 -6.914 1 88.75 46 ASP B C 1
ATOM 1643 O O . ASP B 1 46 ? -1.248 -1.049 -7.441 1 88.75 46 ASP B O 1
ATOM 1647 N N . LEU B 1 47 ? -1.524 0.702 -6.023 1 89.5 47 LEU B N 1
ATOM 1648 C CA . LEU B 1 47 ? -2.893 0.38 -5.633 1 89.5 47 LEU B CA 1
ATOM 1649 C C . LEU B 1 47 ? -3.893 0.963 -6.621 1 89.5 47 LEU B C 1
ATOM 1651 O O . LEU B 1 47 ? -5.102 0.961 -6.367 1 89.5 47 LEU B O 1
ATOM 1655 N N . GLY B 1 48 ? -3.438 1.427 -7.719 1 85.12 48 GLY B N 1
ATOM 1656 C CA . GLY B 1 48 ? -4.262 2.115 -8.695 1 85.12 48 GLY B CA 1
ATOM 1657 C C . GLY B 1 48 ? -5.227 1.193 -9.422 1 85.12 48 GLY B C 1
ATOM 1658 O O . GLY B 1 48 ? -6.254 1.642 -9.93 1 85.12 48 GLY B O 1
ATOM 1659 N N . LEU B 1 49 ? -4.926 -0.063 -9.422 1 84.56 49 LEU B N 1
ATOM 1660 C CA . LEU B 1 49 ? -5.793 -1.017 -10.102 1 84.56 49 LEU B CA 1
ATOM 1661 C C . LEU B 1 49 ? -6.691 -1.7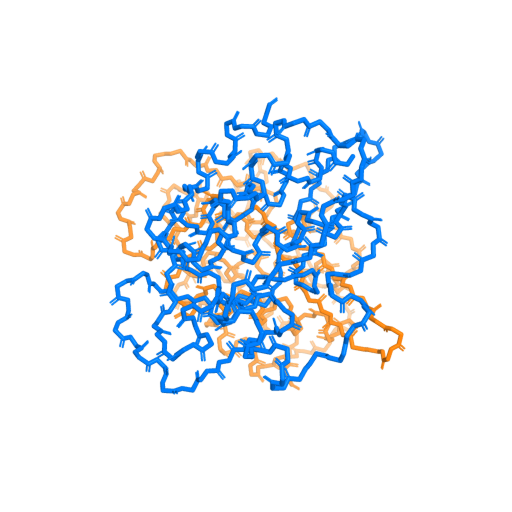45 -9.109 1 84.56 49 LEU B C 1
ATOM 1663 O O . LEU B 1 49 ? -7.566 -2.516 -9.508 1 84.56 49 LEU B O 1
ATOM 1667 N N . CYS B 1 50 ? -6.453 -1.474 -7.805 1 88.69 50 CYS B N 1
ATOM 1668 C CA . CYS B 1 50 ? -7.312 -2.092 -6.801 1 88.69 50 CYS B CA 1
ATOM 1669 C C . CYS B 1 50 ? -8.781 -1.792 -7.078 1 88.69 50 CYS B C 1
ATOM 1671 O O . CYS B 1 50 ? -9.117 -0.7 -7.539 1 88.69 50 CYS B O 1
ATOM 1673 N N . ARG B 1 51 ? -9.562 -2.803 -6.781 1 87.38 51 ARG B N 1
ATOM 1674 C CA . ARG B 1 51 ? -10.992 -2.605 -7.027 1 87.38 51 ARG B CA 1
ATOM 1675 C C . ARG B 1 51 ? -11.828 -3.424 -6.051 1 87.38 51 ARG B C 1
ATOM 1677 O O . ARG B 1 51 ? -11.367 -4.445 -5.531 1 87.38 51 ARG B O 1
ATOM 1684 N N . PRO B 1 52 ? -13.062 -2.934 -5.918 1 84.94 52 PRO B N 1
ATOM 1685 C CA . PRO B 1 52 ? -13.961 -3.715 -5.066 1 84.94 52 PRO B CA 1
ATOM 1686 C C . PRO B 1 52 ? -14.312 -5.07 -5.668 1 84.94 52 PRO B C 1
ATOM 1688 O O . PRO B 1 52 ? -14.391 -5.207 -6.895 1 84.94 52 PRO B O 1
ATOM 1691 N N . ILE B 1 53 ? -14.508 -6.035 -4.832 1 83.12 53 ILE B N 1
ATOM 1692 C CA . ILE B 1 53 ? -14.852 -7.395 -5.23 1 83.12 53 ILE B CA 1
ATOM 1693 C C . ILE B 1 53 ? -16.094 -7.375 -6.109 1 83.12 53 ILE B C 1
ATOM 1695 O O . ILE B 1 53 ? -16.188 -8.125 -7.082 1 83.12 53 ILE B O 1
ATOM 1699 N N . LYS B 1 54 ? -17.109 -6.559 -5.789 1 74.19 54 LYS B N 1
ATOM 1700 C CA . LYS B 1 54 ? -18.375 -6.562 -6.504 1 74.19 54 LYS B CA 1
ATOM 1701 C C . LYS B 1 54 ? -18.328 -5.645 -7.723 1 74.19 54 LYS B C 1
ATOM 1703 O O . LYS B 1 54 ? -19.344 -5.461 -8.414 1 74.19 54 LYS B O 1
ATOM 1708 N N . SER B 1 55 ? -17.172 -5.16 -7.898 1 62.09 55 SER B N 1
ATOM 1709 C CA . SER B 1 55 ? -17.172 -4.25 -9.039 1 62.09 55 SER B CA 1
ATOM 1710 C C . SER B 1 55 ? -17.281 -5.012 -10.352 1 62.09 55 SER B C 1
ATOM 1712 O O . SER B 1 55 ? -16.578 -6.008 -10.555 1 62.09 55 SER B O 1
ATOM 1714 N N . SER B 1 56 ? -18.422 -4.973 -10.945 1 53.38 56 SER B N 1
ATOM 1715 C CA . SER B 1 56 ? -18.719 -5.52 -12.258 1 53.38 56 SER B CA 1
ATOM 1716 C C . SER B 1 56 ? -17.734 -5.02 -13.305 1 53.38 56 SER B C 1
ATOM 1718 O O . SER B 1 56 ? -17.906 -5.25 -14.5 1 53.38 56 SER B O 1
ATOM 1720 N N . LEU B 1 57 ? -16.969 -4.324 -12.844 1 51.91 57 LEU B N 1
ATOM 1721 C CA . LEU B 1 57 ? -16.219 -3.688 -13.922 1 51.91 57 LEU B CA 1
ATOM 1722 C C . LEU B 1 57 ? -15.414 -4.719 -14.711 1 51.91 57 LEU B C 1
ATOM 1724 O O . LEU B 1 57 ? -14.492 -5.336 -14.18 1 51.91 57 LEU B O 1
ATOM 1728 N N . LYS B 1 58 ? -16.141 -5.344 -15.453 1 50.75 58 LYS B N 1
ATOM 1729 C CA . LYS B 1 58 ? -15.477 -6.074 -16.531 1 50.75 58 LYS B CA 1
ATOM 1730 C C . LYS B 1 58 ? -14.398 -5.223 -17.188 1 50.75 58 LYS B C 1
ATOM 1732 O O . LYS B 1 58 ? -14.688 -4.148 -17.719 1 50.75 58 LYS B O 1
ATOM 1737 N N . LYS B 1 59 ? -13.305 -5.066 -16.516 1 53.59 59 LYS B N 1
ATOM 1738 C CA . LYS B 1 59 ? -12.391 -4.371 -17.422 1 53.59 59 LYS B CA 1
ATOM 1739 C C . LYS B 1 59 ? -12.07 -5.23 -18.641 1 53.59 59 LYS B C 1
ATOM 1741 O O . LYS B 1 59 ? -11.695 -6.398 -18.5 1 53.59 59 LYS B O 1
ATOM 1746 N N . ASP B 1 60 ? -12.711 -4.867 -19.703 1 55.38 60 ASP B N 1
ATOM 1747 C CA . ASP B 1 60 ? -12.547 -5.535 -20.984 1 55.38 60 ASP B CA 1
ATOM 1748 C C . ASP B 1 60 ? -11.078 -5.82 -21.266 1 55.38 60 ASP B C 1
ATOM 1750 O O . ASP B 1 60 ? -10.75 -6.785 -21.969 1 55.38 60 ASP B O 1
ATOM 1754 N N . ASP B 1 61 ? -10.203 -5.004 -20.672 1 65.12 61 ASP B N 1
ATOM 1755 C CA . ASP B 1 61 ? -8.82 -5.215 -21.094 1 65.12 61 ASP B CA 1
ATOM 1756 C C . ASP B 1 61 ? -8.039 -5.984 -20.031 1 65.12 61 ASP B C 1
ATOM 1758 O O . ASP B 1 61 ? -8.148 -5.703 -18.828 1 65.12 61 ASP B O 1
ATOM 1762 N N . ILE B 1 62 ? -7.551 -7.082 -20.516 1 71.44 62 ILE B N 1
ATOM 1763 C CA . ILE B 1 62 ? -6.648 -7.898 -19.719 1 71.44 62 ILE B CA 1
ATOM 1764 C C . ILE B 1 62 ? -5.383 -7.102 -19.391 1 71.44 62 ILE B C 1
ATOM 1766 O O . ILE B 1 62 ? -4.684 -6.645 -20.297 1 71.44 62 ILE B O 1
ATOM 1770 N N . TYR B 1 63 ? -5.207 -6.801 -18.156 1 80.94 63 TYR B N 1
ATOM 1771 C CA . TYR B 1 63 ? -3.988 -6.129 -17.719 1 80.94 63 TYR B CA 1
ATOM 1772 C C . TYR B 1 63 ? -3.291 -6.922 -16.609 1 80.94 63 TYR B C 1
ATOM 1774 O O . TYR B 1 63 ? -3.936 -7.672 -15.883 1 80.94 63 TYR B O 1
ATOM 1782 N N . GLY B 1 64 ? -1.987 -6.906 -16.641 1 88.06 64 GLY B N 1
ATOM 1783 C CA . GLY B 1 64 ? -1.206 -7.543 -15.594 1 88.06 64 GLY B CA 1
ATOM 1784 C C . GLY B 1 64 ? 0.194 -7.922 -16.047 1 88.06 64 GLY B C 1
ATOM 1785 O O . GLY B 1 64 ? 0.592 -7.629 -17.172 1 88.06 64 GLY B O 1
ATOM 1786 N N . VAL B 1 65 ? 0.889 -8.453 -15.117 1 92.88 65 VAL B N 1
ATOM 1787 C CA . VAL B 1 65 ? 2.273 -8.836 -15.375 1 92.88 65 VAL B CA 1
ATOM 1788 C C . VAL B 1 65 ? 2.385 -10.359 -15.445 1 92.88 65 VAL B C 1
ATOM 1790 O O . VAL B 1 65 ? 2.117 -11.055 -14.461 1 92.88 65 VAL B O 1
ATOM 1793 N N . ILE B 1 66 ? 2.764 -10.844 -16.609 1 95.44 66 ILE B N 1
ATOM 1794 C CA . ILE B 1 66 ? 3.074 -12.266 -16.734 1 95.44 66 ILE B CA 1
ATOM 1795 C C . ILE B 1 66 ? 4.418 -12.562 -16.062 1 95.44 66 ILE B C 1
ATOM 1797 O O . ILE B 1 66 ? 5.402 -11.859 -16.312 1 95.44 66 ILE B O 1
ATOM 1801 N N . PRO B 1 67 ? 4.57 -13.539 -15.219 1 96.88 67 PRO B N 1
ATOM 1802 C CA . PRO B 1 67 ? 3.676 -14.688 -15.047 1 96.88 67 PRO B CA 1
ATOM 1803 C C . PRO B 1 67 ? 2.822 -14.578 -13.781 1 96.88 67 PRO B C 1
ATOM 1805 O O . PRO B 1 67 ? 2.332 -15.594 -13.273 1 96.88 67 PRO B O 1
ATOM 1808 N N . PHE B 1 68 ? 2.598 -13.398 -13.312 1 97.75 68 PHE B N 1
ATOM 1809 C CA . PHE B 1 68 ? 1.885 -13.234 -12.055 1 97.75 68 PHE B CA 1
ATOM 1810 C C . PHE B 1 68 ? 0.378 -13.203 -12.281 1 97.75 68 PHE B C 1
ATOM 1812 O O . PHE B 1 68 ? -0.402 -13.328 -11.336 1 97.75 68 PHE B O 1
ATOM 1819 N N . MET B 1 69 ? -0.032 -13.039 -13.523 1 96.81 69 MET B N 1
ATOM 1820 C CA . MET B 1 69 ? -1.454 -13.086 -13.852 1 96.81 69 MET B CA 1
ATOM 1821 C C . MET B 1 69 ? -1.99 -14.516 -13.75 1 96.81 69 MET B C 1
ATOM 1823 O O . MET B 1 69 ? -1.389 -15.445 -14.273 1 96.81 69 MET B O 1
ATOM 1827 N N . ALA B 1 70 ? -3.123 -14.625 -13.117 1 97.69 70 ALA B N 1
ATOM 1828 C CA . ALA B 1 70 ? -3.75 -15.938 -12.938 1 97.69 70 ALA B CA 1
ATOM 1829 C C . ALA B 1 70 ? -4.312 -16.453 -14.258 1 97.69 70 ALA B C 1
ATOM 1831 O O . ALA B 1 70 ? -4.676 -15.68 -15.141 1 97.69 70 ALA B O 1
ATOM 1832 N N . PRO B 1 71 ? -4.398 -17.797 -14.352 1 97.81 71 PRO B N 1
ATOM 1833 C CA . PRO B 1 71 ? -4.906 -18.391 -15.594 1 97.81 71 PRO B CA 1
ATOM 1834 C C . PRO B 1 71 ? -6.293 -17.875 -15.969 1 97.81 71 PRO B C 1
ATOM 1836 O O . PRO B 1 71 ? -6.566 -17.641 -17.141 1 97.81 71 PRO B O 1
ATOM 1839 N N . GLU B 1 72 ? -7.227 -17.688 -15 1 96.88 72 GLU B N 1
ATOM 1840 C CA . GLU B 1 72 ? -8.57 -17.203 -15.32 1 96.88 72 GLU B CA 1
ATOM 1841 C C . GLU B 1 72 ? -8.539 -15.789 -15.875 1 96.88 72 GLU B C 1
ATOM 1843 O O . GLU B 1 72 ? -9.375 -15.422 -16.703 1 96.88 72 GLU B O 1
ATOM 1848 N N . ILE B 1 73 ? -7.586 -14.984 -15.445 1 95.31 73 ILE B N 1
ATOM 1849 C CA . ILE B 1 73 ? -7.449 -13.633 -15.961 1 95.31 73 ILE B CA 1
ATOM 1850 C C . ILE B 1 73 ? -6.926 -13.68 -17.406 1 95.31 73 ILE B C 1
ATOM 1852 O O . ILE B 1 73 ? -7.434 -12.977 -18.281 1 95.31 73 ILE B O 1
ATOM 1856 N N . LEU B 1 74 ? -5.953 -14.539 -17.625 1 95.31 74 LEU B N 1
ATOM 1857 C CA . LEU B 1 74 ? -5.395 -14.719 -18.953 1 95.31 74 LEU B CA 1
ATOM 1858 C C . LEU B 1 74 ? -6.469 -15.195 -19.938 1 95.31 74 LEU B C 1
ATOM 1860 O O . LEU B 1 74 ? -6.402 -14.891 -21.125 1 95.31 74 LEU B O 1
ATOM 1864 N N . ARG B 1 75 ? -7.449 -15.844 -19.391 1 94.56 75 ARG B N 1
ATOM 1865 C CA . ARG B 1 75 ? -8.547 -16.344 -20.203 1 94.56 75 ARG B CA 1
ATOM 1866 C C . ARG B 1 75 ? -9.617 -15.281 -20.391 1 94.56 75 ARG B C 1
ATOM 1868 O O . ARG B 1 75 ? -10.633 -15.523 -21.062 1 94.56 75 ARG B O 1
ATOM 1875 N N . GLY B 1 76 ? -9.43 -14.164 -19.75 1 91.88 76 GLY B N 1
ATOM 1876 C CA . GLY B 1 76 ? -10.344 -13.055 -19.969 1 91.88 76 GLY B CA 1
ATOM 1877 C C . GLY B 1 76 ? -11.391 -12.922 -18.875 1 91.88 76 GLY B C 1
ATOM 1878 O O . GLY B 1 76 ? -12.32 -12.117 -19 1 91.88 76 GLY B O 1
ATOM 1879 N N . ASN B 1 77 ? -11.266 -13.75 -17.891 1 92.56 77 ASN B N 1
ATOM 1880 C CA . ASN B 1 77 ? -12.219 -13.641 -16.797 1 92.56 77 ASN B CA 1
ATOM 1881 C C . ASN B 1 77 ? -11.875 -12.469 -15.867 1 92.56 77 ASN B C 1
ATOM 1883 O O . ASN B 1 77 ? -10.805 -11.867 -16 1 92.56 77 ASN B O 1
ATOM 1887 N N . SER B 1 78 ? -12.797 -12.141 -14.992 1 91.06 78 SER B N 1
ATOM 1888 C CA . SER B 1 78 ? -12.609 -11.016 -14.086 1 91.06 78 SER B CA 1
ATOM 1889 C C . SER B 1 78 ? -11.727 -11.391 -12.906 1 91.06 78 SER B C 1
ATOM 1891 O O . SER B 1 78 ? -11.719 -12.547 -12.477 1 91.06 78 SER B O 1
ATOM 1893 N N . TYR B 1 79 ? -11.055 -10.453 -12.391 1 93.5 79 TYR B N 1
ATOM 1894 C CA . TYR B 1 79 ? -10.242 -10.641 -11.195 1 93.5 79 TYR B CA 1
ATOM 1895 C C . TYR B 1 79 ? -11.109 -10.984 -9.992 1 93.5 79 TYR B C 1
ATOM 1897 O O . TYR B 1 79 ? -12.227 -10.469 -9.852 1 93.5 79 TYR B O 1
ATOM 1905 N N . THR B 1 80 ? -10.633 -11.844 -9.164 1 94.81 80 THR B N 1
ATOM 1906 C CA . THR B 1 80 ? -11.172 -12.164 -7.848 1 94.81 80 THR B CA 1
ATOM 1907 C C . THR B 1 80 ? -10.062 -12.172 -6.797 1 94.81 80 THR B C 1
ATOM 1909 O O . THR B 1 80 ? -8.891 -12.016 -7.125 1 94.81 80 THR B O 1
ATOM 1912 N N . LYS B 1 81 ? -10.414 -12.344 -5.523 1 97.19 81 LYS B N 1
ATOM 1913 C CA . LYS B 1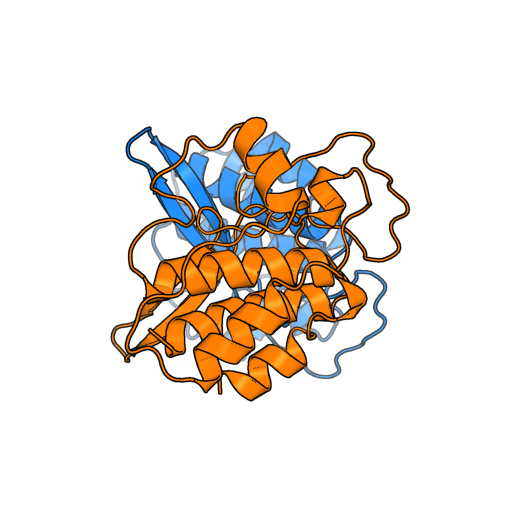 81 ? -9.422 -12.492 -4.465 1 97.19 81 LYS B CA 1
ATOM 1914 C C . LYS B 1 81 ? -8.492 -13.672 -4.75 1 97.19 81 LYS B C 1
ATOM 1916 O O . LYS B 1 81 ? -7.301 -13.617 -4.43 1 97.19 81 LYS B O 1
ATOM 1921 N N . ALA B 1 82 ? -9.102 -14.664 -5.395 1 98 82 ALA B N 1
ATOM 1922 C CA . ALA B 1 82 ? -8.328 -15.859 -5.711 1 98 82 ALA B CA 1
ATOM 1923 C C . ALA B 1 82 ? -7.246 -15.562 -6.742 1 98 82 ALA B C 1
ATOM 1925 O O . ALA B 1 82 ? -6.199 -16.219 -6.758 1 98 82 ALA B O 1
ATOM 1926 N N . SER B 1 83 ? -7.496 -14.586 -7.641 1 97.25 83 SER B N 1
ATOM 1927 C CA . SER B 1 83 ? -6.488 -14.188 -8.617 1 97.25 83 SER B CA 1
ATOM 1928 C C . SER B 1 83 ? -5.254 -13.609 -7.934 1 97.25 83 SER B C 1
ATOM 1930 O O . SER B 1 83 ? -4.125 -13.898 -8.336 1 97.25 83 SER B O 1
ATOM 1932 N N . ASP B 1 84 ? -5.512 -12.828 -6.855 1 97.94 84 ASP B N 1
ATOM 1933 C CA . ASP B 1 84 ? -4.41 -12.297 -6.062 1 97.94 84 ASP B CA 1
ATOM 1934 C C . ASP B 1 84 ? -3.627 -13.422 -5.387 1 97.94 84 ASP B C 1
ATOM 1936 O O . ASP B 1 84 ? -2.41 -13.328 -5.223 1 97.94 84 ASP B O 1
ATOM 1940 N N . ILE B 1 85 ? -4.309 -14.445 -5.004 1 98.75 85 ILE B N 1
ATOM 1941 C CA . ILE B 1 85 ? -3.674 -15.578 -4.332 1 98.75 85 ILE B CA 1
ATOM 1942 C C . ILE B 1 85 ? -2.736 -16.297 -5.301 1 98.75 85 ILE B C 1
ATOM 1944 O O . ILE B 1 85 ? -1.639 -16.703 -4.922 1 98.75 85 ILE B O 1
ATOM 1948 N N . TYR B 1 86 ? -3.178 -16.422 -6.508 1 98.69 86 TYR B N 1
ATOM 1949 C CA . TYR B 1 86 ? -2.273 -16.969 -7.52 1 98.69 86 TYR B CA 1
ATOM 1950 C C . TYR B 1 86 ? -1.008 -16.125 -7.621 1 98.69 86 TYR B C 1
ATOM 1952 O O . TYR B 1 86 ? 0.104 -16.656 -7.613 1 98.69 86 TYR B O 1
ATOM 1960 N N . SER B 1 87 ? -1.195 -14.797 -7.797 1 98.44 87 SER B N 1
ATOM 1961 C CA . SER B 1 87 ? -0.056 -13.891 -7.879 1 98.44 87 SER B CA 1
ATOM 1962 C C . SER B 1 87 ? 0.888 -14.078 -6.695 1 98.44 87 SER B C 1
ATOM 1964 O O . SER B 1 87 ? 2.109 -14.094 -6.867 1 98.44 87 SER B O 1
ATOM 1966 N N . PHE B 1 88 ? 0.275 -14.25 -5.539 1 98.19 88 PHE B N 1
ATOM 1967 C CA . PHE B 1 88 ? 1.051 -14.477 -4.324 1 98.19 88 PHE B CA 1
ATOM 1968 C C . PHE B 1 88 ? 1.903 -15.727 -4.449 1 98.19 88 PHE B C 1
ATOM 1970 O O . PHE B 1 88 ? 3.057 -15.75 -4.016 1 98.19 88 PHE B O 1
ATOM 1977 N N . SER B 1 89 ? 1.385 -16.797 -4.977 1 98.19 89 SER B N 1
ATOM 1978 C CA . SER B 1 89 ? 2.133 -18.047 -5.09 1 98.19 89 SER B CA 1
ATOM 1979 C C . SER B 1 89 ? 3.365 -17.875 -5.973 1 98.19 89 SER B C 1
ATOM 1981 O O . SER B 1 89 ? 4.402 -18.5 -5.727 1 98.19 89 SER B O 1
ATOM 1983 N N . MET B 1 90 ? 3.232 -17.062 -7.016 1 97.94 90 MET B N 1
ATOM 1984 C CA . MET B 1 90 ? 4.379 -16.781 -7.875 1 97.94 90 MET B CA 1
ATOM 1985 C C . MET B 1 90 ? 5.465 -16.031 -7.109 1 97.94 90 MET B C 1
ATOM 1987 O O . MET B 1 90 ? 6.652 -16.312 -7.277 1 97.94 90 MET B O 1
ATOM 1991 N N . ILE B 1 91 ? 5.055 -15.148 -6.301 1 96.69 91 ILE B N 1
ATOM 1992 C CA . ILE B 1 91 ? 5.992 -14.422 -5.449 1 96.69 91 ILE B CA 1
ATOM 1993 C C . ILE B 1 91 ? 6.656 -15.391 -4.473 1 96.69 91 ILE B C 1
ATOM 1995 O O . ILE B 1 91 ? 7.871 -15.344 -4.273 1 96.69 91 ILE B O 1
ATOM 1999 N N . MET B 1 92 ? 5.82 -16.234 -3.879 1 95.81 92 MET B N 1
ATOM 2000 C CA . MET B 1 92 ? 6.332 -17.234 -2.955 1 95.81 92 MET B CA 1
ATOM 2001 C C . MET B 1 92 ? 7.383 -18.109 -3.631 1 95.81 92 MET B C 1
ATOM 2003 O O . MET B 1 92 ? 8.453 -18.344 -3.068 1 95.81 92 MET B O 1
ATOM 2007 N N . TRP B 1 93 ? 7.07 -18.516 -4.805 1 96.56 93 TRP B N 1
ATOM 2008 C CA . TRP B 1 93 ? 8 -19.344 -5.57 1 96.56 93 TRP B CA 1
ATOM 2009 C C . TRP B 1 93 ? 9.32 -18.625 -5.797 1 96.56 93 TRP B C 1
ATOM 2011 O O . TRP B 1 93 ? 10.391 -19.203 -5.609 1 96.56 93 TRP B O 1
ATOM 2021 N N . GLU B 1 94 ? 9.234 -17.406 -6.172 1 95.25 94 GLU B N 1
ATOM 2022 C CA . GLU B 1 94 ? 10.414 -16.594 -6.422 1 95.25 94 GLU B CA 1
ATOM 2023 C C . GLU B 1 94 ? 11.266 -16.453 -5.164 1 95.25 94 GLU B C 1
ATOM 2025 O O . GLU B 1 94 ? 12.492 -16.578 -5.227 1 95.25 94 GLU B O 1
ATOM 2030 N N . PHE B 1 95 ? 10.602 -16.219 -4.102 1 91.38 95 PHE B N 1
ATOM 2031 C CA . PHE B 1 95 ? 11.312 -16.031 -2.842 1 91.38 95 PHE B CA 1
ATOM 2032 C C . PHE B 1 95 ? 12.023 -17.312 -2.424 1 91.38 95 PHE B C 1
ATOM 2034 O O . PHE B 1 95 ? 13.141 -17.266 -1.9 1 91.38 95 PHE B O 1
ATOM 2041 N N . ILE B 1 96 ? 11.414 -18.391 -2.666 1 90.81 96 ILE B N 1
ATOM 2042 C CA . ILE B 1 96 ? 11.961 -19.672 -2.252 1 90.81 96 ILE B CA 1
ATOM 2043 C C . ILE B 1 96 ? 13.07 -20.094 -3.207 1 90.81 96 ILE B C 1
ATOM 2045 O O . ILE B 1 96 ? 14.117 -20.594 -2.775 1 90.81 96 ILE B O 1
ATOM 2049 N N . SER B 1 97 ? 12.891 -19.844 -4.434 1 92.75 97 SER B N 1
ATOM 2050 C CA . SER B 1 97 ? 13.828 -20.328 -5.445 1 92.75 97 SER B CA 1
ATOM 2051 C C . SER B 1 97 ? 15 -19.359 -5.613 1 92.75 97 SER B C 1
ATOM 2053 O O . SER B 1 97 ? 16.078 -19.766 -6.031 1 92.75 97 SER B O 1
ATOM 2055 N N . GLY B 1 98 ? 14.742 -18.109 -5.453 1 92.19 98 GLY B N 1
ATOM 2056 C CA . GLY B 1 98 ? 15.773 -17.094 -5.621 1 92.19 98 GLY B CA 1
ATOM 2057 C C . GLY B 1 98 ? 15.859 -16.562 -7.039 1 92.19 98 GLY B C 1
ATOM 2058 O O . GLY B 1 98 ? 16.703 -15.719 -7.34 1 92.19 98 GLY B O 1
ATOM 2059 N N . VAL B 1 99 ? 15.031 -17.078 -7.895 1 93.56 99 VAL B N 1
ATOM 2060 C CA . VAL B 1 99 ? 14.984 -16.609 -9.273 1 93.56 99 VAL B CA 1
ATOM 2061 C C . VAL B 1 99 ? 13.531 -16.359 -9.68 1 93.56 99 VAL B C 1
ATOM 2063 O O . VAL B 1 99 ? 12.602 -16.891 -9.07 1 93.56 99 VAL B O 1
ATOM 2066 N N . PRO B 1 100 ? 13.297 -15.508 -10.68 1 95.19 100 PRO B N 1
ATOM 2067 C CA . PRO B 1 100 ? 11.922 -15.266 -11.117 1 95.19 100 PRO B CA 1
ATOM 2068 C C . PRO B 1 100 ? 11.234 -16.531 -11.633 1 95.19 100 PRO B C 1
ATOM 2070 O O . PRO B 1 100 ? 11.883 -17.391 -12.211 1 95.19 100 PRO B O 1
ATOM 2073 N N . PRO B 1 101 ? 9.938 -16.594 -11.406 1 97.19 101 PRO B N 1
ATOM 2074 C CA . PRO B 1 101 ? 9.227 -17.734 -11.992 1 97.19 101 PRO B CA 1
ATOM 2075 C C . PRO B 1 101 ? 9.305 -17.75 -13.516 1 97.19 101 PRO B C 1
ATOM 2077 O O . PRO B 1 101 ? 9.273 -16.688 -14.156 1 97.19 101 PRO B O 1
ATOM 2080 N N . PHE B 1 102 ? 9.492 -18.938 -14.055 1 97.56 102 PHE B N 1
ATOM 2081 C CA . PHE B 1 102 ? 9.602 -19.141 -15.492 1 97.56 102 PHE B CA 1
ATOM 2082 C C . PHE B 1 102 ? 10.789 -18.375 -16.062 1 97.56 102 PHE B C 1
ATOM 2084 O O . PHE B 1 102 ? 10.703 -17.812 -17.156 1 97.56 102 PHE B O 1
ATOM 2091 N N . ASN B 1 103 ? 11.82 -18.328 -15.281 1 94.56 103 ASN B N 1
ATOM 2092 C CA . ASN B 1 103 ? 13.008 -17.578 -15.68 1 94.56 103 ASN B CA 1
ATOM 2093 C C . ASN B 1 103 ? 13.656 -18.156 -16.922 1 94.56 103 ASN B C 1
ATOM 2095 O O . ASN B 1 103 ? 14.469 -17.5 -17.578 1 94.56 103 ASN B O 1
ATOM 2099 N N . ASP B 1 104 ? 13.281 -19.344 -17.297 1 93.88 104 ASP B N 1
ATOM 2100 C CA . ASP B 1 104 ? 13.852 -20.031 -18.438 1 93.88 104 ASP B CA 1
ATOM 2101 C C . ASP B 1 104 ? 12.984 -19.828 -19.688 1 93.88 104 ASP B C 1
ATOM 2103 O O . ASP B 1 104 ? 13.258 -20.406 -20.734 1 93.88 104 ASP B O 1
ATOM 2107 N N . LYS B 1 105 ? 11.961 -18.969 -19.594 1 95.38 105 LYS B N 1
ATOM 2108 C CA . LYS B 1 105 ? 11.039 -18.719 -20.703 1 95.38 105 LYS B CA 1
ATOM 2109 C C . LYS B 1 105 ? 10.859 -17.219 -20.953 1 95.38 105 LYS B C 1
ATOM 2111 O O . LYS B 1 105 ? 11.062 -16.406 -20.047 1 95.38 105 LYS B O 1
ATOM 2116 N N . ASP B 1 106 ? 10.508 -16.891 -22.188 1 94.06 106 ASP B N 1
ATOM 2117 C CA . ASP B 1 106 ? 10.086 -15.523 -22.469 1 94.06 106 ASP B CA 1
ATOM 2118 C C . ASP B 1 106 ? 8.703 -15.25 -21.891 1 94.06 106 ASP B C 1
ATOM 2120 O O . ASP B 1 106 ? 7.801 -16.078 -21.984 1 94.06 106 ASP B O 1
ATOM 2124 N N . HIS B 1 107 ? 8.547 -14.18 -21.25 1 93.56 107 HIS B N 1
ATOM 2125 C CA . HIS B 1 107 ? 7.27 -13.789 -20.672 1 93.56 107 HIS B CA 1
ATOM 2126 C C . HIS B 1 107 ? 6.363 -13.148 -21.719 1 93.56 107 HIS B C 1
ATOM 2128 O O . HIS B 1 107 ? 6.105 -11.938 -21.656 1 93.56 107 HIS B O 1
ATOM 2134 N N . ASN B 1 108 ? 5.852 -13.969 -22.641 1 93.19 108 ASN B N 1
ATOM 2135 C CA . ASN B 1 108 ? 5.055 -13.539 -23.781 1 93.19 108 ASN B CA 1
ATOM 2136 C C . ASN B 1 108 ? 3.738 -14.305 -23.875 1 93.19 108 ASN B C 1
ATOM 2138 O O . ASN B 1 108 ? 3.307 -14.914 -22.891 1 93.19 108 ASN B O 1
ATOM 2142 N N . LEU B 1 109 ? 3.127 -14.188 -25.016 1 93.25 109 LEU B N 1
ATOM 2143 C CA . LEU B 1 109 ? 1.828 -14.812 -25.219 1 93.25 109 LEU B CA 1
ATOM 2144 C C . LEU B 1 109 ? 1.934 -16.328 -25.078 1 93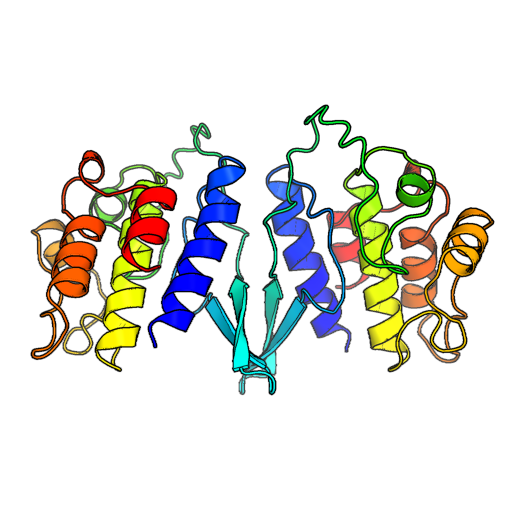.25 109 LEU B C 1
ATOM 2146 O O . LEU B 1 109 ? 1.027 -16.969 -24.531 1 93.25 109 LEU B O 1
ATOM 2150 N N . GLN B 1 110 ? 3.035 -16.828 -25.531 1 96.62 110 GLN B N 1
ATOM 2151 C CA . GLN B 1 110 ? 3.211 -18.266 -25.438 1 96.62 110 GLN B CA 1
ATOM 2152 C C . GLN B 1 110 ? 3.207 -18.734 -23.984 1 96.62 110 GLN B C 1
ATOM 2154 O O . GLN B 1 110 ? 2.58 -19.734 -23.641 1 96.62 110 GLN B O 1
ATOM 2159 N N . LEU B 1 111 ? 3.904 -18.031 -23.172 1 97.19 111 LEU B N 1
ATOM 2160 C CA . LEU B 1 111 ? 3.906 -18.391 -21.75 1 97.19 111 LEU B CA 1
ATOM 2161 C C . LEU B 1 111 ? 2.506 -18.281 -21.156 1 97.19 111 LEU B C 1
ATOM 2163 O O . LEU B 1 111 ? 2.094 -19.109 -20.344 1 97.19 111 LEU B O 1
ATOM 2167 N N . SER B 1 112 ? 1.824 -17.281 -21.562 1 96.69 112 SER B N 1
ATOM 2168 C CA . SER B 1 112 ? 0.446 -17.109 -21.109 1 96.69 112 SER B CA 1
ATOM 2169 C C . SER B 1 112 ? -0.396 -18.344 -21.438 1 96.69 112 SER B C 1
ATOM 2171 O O . SER B 1 112 ? -1.141 -18.828 -20.594 1 96.69 112 SER B O 1
ATOM 2173 N N . LEU B 1 113 ? -0.247 -18.797 -22.625 1 97.12 113 LEU B N 1
ATOM 2174 C CA . LEU B 1 113 ? -0.987 -19.984 -23.062 1 97.12 113 LEU B CA 1
ATOM 2175 C C . LEU B 1 113 ? -0.573 -21.203 -22.266 1 97.12 113 LEU B C 1
ATOM 2177 O O . LEU B 1 113 ? -1.419 -22.016 -21.875 1 97.12 113 LEU B O 1
ATOM 2181 N N . ASP B 1 114 ? 0.708 -21.312 -22.031 1 97.81 114 ASP B N 1
ATOM 2182 C CA . ASP B 1 114 ? 1.218 -22.438 -21.266 1 97.81 114 ASP B CA 1
ATOM 2183 C C . ASP B 1 114 ? 0.642 -22.438 -19.844 1 97.81 114 ASP B C 1
ATOM 2185 O O . ASP B 1 114 ? 0.266 -23.5 -19.328 1 97.81 114 ASP B O 1
ATOM 2189 N N . ILE B 1 115 ? 0.593 -21.297 -19.266 1 98.06 115 ILE B N 1
ATOM 2190 C CA . ILE B 1 115 ? 0.03 -21.156 -17.922 1 98.06 115 ILE B CA 1
ATOM 2191 C C . ILE B 1 115 ? -1.443 -21.547 -17.938 1 98.06 115 ILE B C 1
ATOM 2193 O O . ILE B 1 115 ? -1.908 -22.266 -17.047 1 98.06 115 ILE B O 1
ATOM 2197 N N . CYS B 1 116 ? -2.176 -21.156 -18.938 1 97.56 116 CYS B N 1
ATOM 2198 C CA . CYS B 1 116 ? -3.584 -21.5 -19.062 1 97.56 116 CYS B CA 1
ATOM 2199 C C . CYS B 1 116 ? -3.764 -23 -19.219 1 97.56 116 CYS B C 1
ATOM 2201 O O . CYS B 1 116 ? -4.789 -23.562 -18.812 1 97.56 116 CYS B O 1
ATOM 2203 N N . ARG B 1 117 ? -2.764 -23.656 -19.766 1 97.56 117 ARG B N 1
ATOM 2204 C CA . ARG B 1 117 ? -2.824 -25.094 -19.984 1 97.56 117 ARG B CA 1
ATOM 2205 C C . ARG B 1 117 ? -2.357 -25.859 -18.75 1 97.56 117 ARG B C 1
ATOM 2207 O O . ARG B 1 117 ? -2.289 -27.094 -18.75 1 97.56 117 ARG B O 1
ATOM 2214 N N . GLY B 1 118 ? -1.923 -25.125 -17.734 1 97.62 118 GLY B N 1
ATOM 2215 C CA . GLY B 1 118 ? -1.651 -25.766 -16.469 1 97.62 118 GLY B CA 1
ATOM 2216 C C . GLY B 1 118 ? -0.182 -25.75 -16.094 1 97.62 118 GLY B C 1
ATOM 2217 O O . GLY B 1 118 ? 0.202 -26.281 -15.039 1 97.62 118 GLY B O 1
ATOM 2218 N N . GLU B 1 119 ? 0.6 -25.109 -16.922 1 97.94 119 GLU B N 1
ATOM 2219 C CA . GLU B 1 119 ? 2.025 -25.078 -16.609 1 97.94 119 GLU B CA 1
ATOM 2220 C C . GLU B 1 119 ? 2.307 -24.234 -15.367 1 97.94 119 GLU B C 1
ATOM 2222 O O . GLU B 1 119 ? 1.722 -23.172 -15.195 1 97.94 119 GLU B O 1
ATOM 2227 N N . ARG B 1 120 ? 3.16 -24.781 -14.555 1 98.25 120 ARG B N 1
ATOM 2228 C CA . ARG B 1 120 ? 3.684 -24.109 -13.375 1 98.25 120 ARG B CA 1
ATOM 2229 C C . ARG B 1 120 ? 5.191 -24.297 -13.258 1 98.25 120 ARG B C 1
ATOM 2231 O O . ARG B 1 120 ? 5.742 -25.266 -13.781 1 98.25 120 ARG B O 1
ATOM 2238 N N . PRO B 1 121 ? 5.824 -23.297 -12.625 1 97.62 121 PRO B N 1
ATOM 2239 C CA . PRO B 1 121 ? 7.262 -23.516 -12.438 1 97.62 121 PRO B CA 1
ATOM 2240 C C . PRO B 1 121 ? 7.566 -24.703 -11.531 1 97.62 121 PRO B C 1
ATOM 2242 O O . PRO B 1 121 ? 6.801 -24.984 -10.609 1 97.62 121 PRO B O 1
ATOM 2245 N N . GLU B 1 122 ? 8.695 -25.297 -11.75 1 95.88 122 GLU B N 1
ATOM 2246 C CA . GLU B 1 122 ? 9.102 -26.438 -10.938 1 95.88 122 GLU B CA 1
ATOM 2247 C C . GLU B 1 122 ? 9.484 -26 -9.523 1 95.88 122 GLU B C 1
ATOM 2249 O O . GLU B 1 122 ? 10.281 -25.078 -9.344 1 95.88 122 GLU B O 1
ATOM 2254 N N . ILE B 1 123 ? 8.922 -26.656 -8.602 1 95.25 123 ILE B N 1
ATOM 2255 C CA . ILE B 1 123 ? 9.25 -26.344 -7.219 1 95.25 123 ILE B CA 1
ATOM 2256 C C . ILE B 1 123 ? 10.633 -26.891 -6.879 1 95.25 123 ILE B C 1
ATOM 2258 O O . ILE B 1 123 ? 10.914 -28.062 -7.129 1 95.25 123 ILE B O 1
ATOM 2262 N N . PRO B 1 124 ? 11.469 -26.031 -6.383 1 92.19 124 PRO B N 1
ATOM 2263 C CA . PRO B 1 124 ? 12.812 -26.5 -6.039 1 92.19 124 PRO B CA 1
ATOM 2264 C C . PRO B 1 124 ? 12.789 -27.656 -5.047 1 92.19 124 PRO B C 1
ATOM 2266 O O . PRO B 1 124 ? 11.867 -27.766 -4.23 1 92.19 124 PRO B O 1
ATOM 2269 N N . LYS B 1 125 ? 13.797 -28.391 -5.059 1 91.12 125 LYS B N 1
ATOM 2270 C CA . LYS B 1 125 ? 13.938 -29.516 -4.129 1 91.12 125 LYS B CA 1
ATOM 2271 C C . LYS B 1 125 ? 14.367 -29.031 -2.746 1 91.12 125 LYS B C 1
ATOM 2273 O O . LYS B 1 125 ? 14.961 -27.953 -2.617 1 91.12 125 LYS B O 1
ATOM 2278 N N . GLY B 1 126 ? 14.008 -29.703 -1.703 1 90.88 126 GLY B N 1
ATOM 2279 C CA . GLY B 1 126 ? 14.484 -29.391 -0.366 1 90.88 126 GLY B CA 1
ATOM 2280 C C . GLY B 1 126 ? 13.578 -28.422 0.374 1 90.88 126 GLY B C 1
ATOM 2281 O O . GLY B 1 126 ? 13.914 -27.953 1.467 1 90.88 126 GLY B O 1
ATOM 2282 N N . ILE B 1 127 ? 12.547 -28.109 -0.29 1 88.5 127 ILE B N 1
ATOM 2283 C CA . ILE B 1 127 ? 11.609 -27.219 0.372 1 88.5 127 ILE B CA 1
ATOM 2284 C C . ILE B 1 127 ? 10.648 -28.016 1.241 1 88.5 127 ILE B C 1
ATOM 2286 O O . ILE B 1 127 ? 10.203 -29.109 0.845 1 88.5 127 ILE B O 1
ATOM 2290 N N . PRO B 1 128 ? 10.398 -27.5 2.438 1 89.12 128 PRO B N 1
ATOM 2291 C CA . PRO B 1 128 ? 9.422 -28.203 3.275 1 89.12 128 PRO B CA 1
ATOM 2292 C C . PRO B 1 128 ? 8.117 -28.484 2.541 1 89.12 128 PRO B C 1
ATOM 2294 O O . PRO B 1 128 ? 7.652 -27.672 1.749 1 89.12 128 PRO B O 1
ATOM 2297 N N . GLN B 1 129 ? 7.562 -29.625 2.84 1 93.19 129 GLN B N 1
ATOM 2298 C CA . GLN B 1 129 ? 6.359 -30.094 2.162 1 93.19 129 GLN B CA 1
ATOM 2299 C C . GLN B 1 129 ? 5.203 -29.125 2.369 1 93.19 129 GLN B C 1
ATOM 2301 O O . GLN B 1 129 ? 4.367 -28.938 1.479 1 93.19 129 GLN B O 1
ATOM 2306 N N . CYS B 1 130 ? 5.164 -28.562 3.533 1 90.88 130 CYS B N 1
ATOM 2307 C CA . CYS B 1 130 ? 4.082 -27.625 3.828 1 90.88 130 CYS B CA 1
ATOM 2308 C C . CYS B 1 130 ? 4.105 -26.453 2.861 1 90.88 130 CYS B C 1
ATOM 2310 O O . CYS B 1 130 ? 3.051 -25.969 2.449 1 90.88 130 CYS B O 1
ATOM 2312 N N . TYR B 1 131 ? 5.258 -26 2.457 1 91.44 131 TYR B N 1
ATOM 2313 C CA . TYR B 1 131 ? 5.383 -24.891 1.515 1 91.44 131 TYR B CA 1
ATOM 2314 C C . TYR B 1 131 ? 5.055 -25.344 0.096 1 91.44 131 TYR B C 1
ATOM 2316 O O . TYR B 1 131 ? 4.395 -24.625 -0.656 1 91.44 131 TYR B O 1
ATOM 2324 N N . THR B 1 132 ? 5.555 -26.531 -0.169 1 94.88 132 THR B N 1
ATOM 2325 C CA . THR B 1 132 ? 5.227 -27.109 -1.471 1 94.88 132 THR B CA 1
ATOM 2326 C C . THR B 1 132 ? 3.717 -27.219 -1.647 1 94.88 132 THR B C 1
ATOM 2328 O O . THR B 1 132 ? 3.17 -26.781 -2.664 1 94.88 132 THR B O 1
ATOM 2331 N N . ASN B 1 133 ? 3.105 -27.75 -0.655 1 96.25 133 ASN B N 1
ATOM 2332 C CA . ASN B 1 133 ? 1.66 -27.938 -0.707 1 96.25 133 ASN B CA 1
ATOM 2333 C C . ASN B 1 133 ? 0.926 -26.609 -0.791 1 96.25 133 ASN B C 1
ATOM 2335 O O . ASN B 1 133 ? -0.051 -26.469 -1.53 1 96.25 133 ASN B O 1
ATOM 2339 N N . LEU B 1 134 ? 1.379 -25.672 -0.022 1 95.88 134 LEU B N 1
ATOM 2340 C CA . LEU B 1 134 ? 0.745 -24.359 -0.019 1 95.88 134 LEU B CA 1
ATOM 2341 C C . LEU B 1 134 ? 0.844 -23.703 -1.393 1 95.88 134 LEU B C 1
ATOM 2343 O O . LEU B 1 134 ? -0.143 -23.156 -1.901 1 95.88 134 LEU B O 1
ATOM 2347 N N . MET B 1 135 ? 2 -23.734 -1.976 1 96.69 135 MET B N 1
ATOM 2348 C CA . MET B 1 135 ? 2.195 -23.172 -3.307 1 96.69 135 MET B CA 1
ATOM 2349 C C . MET B 1 135 ? 1.251 -23.812 -4.316 1 96.69 135 MET B C 1
ATOM 2351 O O . MET B 1 135 ? 0.579 -23.109 -5.078 1 96.69 135 MET B O 1
ATOM 2355 N N . LYS B 1 136 ? 1.175 -25.062 -4.23 1 97.69 136 LYS B N 1
ATOM 2356 C CA . LYS B 1 136 ? 0.339 -25.812 -5.168 1 97.69 136 LYS B CA 1
ATOM 2357 C C . LYS B 1 136 ? -1.136 -25.469 -4.984 1 97.69 136 LYS B C 1
ATOM 2359 O O . LYS B 1 136 ? -1.881 -25.359 -5.961 1 97.69 136 LYS B O 1
ATOM 2364 N N . ARG B 1 137 ? -1.535 -25.297 -3.787 1 98.31 137 ARG B N 1
ATOM 2365 C CA . ARG B 1 137 ? -2.916 -24.906 -3.525 1 98.31 137 ARG B CA 1
ATOM 2366 C C . ARG B 1 137 ? -3.186 -23.484 -4.016 1 98.31 137 ARG B C 1
ATOM 2368 O O . ARG B 1 137 ? -4.246 -23.203 -4.582 1 98.31 137 ARG B O 1
ATOM 2375 N N . CYS B 1 138 ? -2.236 -22.656 -3.812 1 98.62 138 CYS B N 1
ATOM 2376 C CA . CYS B 1 138 ? -2.414 -21.25 -4.141 1 98.62 138 CYS B CA 1
ATOM 2377 C C . CYS B 1 138 ? -2.443 -21.047 -5.652 1 98.62 138 CYS B C 1
ATOM 2379 O O . CYS B 1 138 ? -3.105 -20.125 -6.145 1 98.62 138 CYS B O 1
ATOM 2381 N N . TRP B 1 139 ? -1.669 -21.875 -6.398 1 98.69 139 TRP B N 1
ATOM 2382 C CA . TRP B 1 139 ? -1.616 -21.625 -7.836 1 98.69 139 TRP B CA 1
ATOM 2383 C C . TRP B 1 139 ? -2.494 -22.609 -8.594 1 98.69 139 TRP B C 1
ATOM 2385 O O . TRP B 1 139 ? -2.34 -22.781 -9.805 1 98.69 139 TRP B O 1
ATOM 2395 N N . ASP B 1 140 ? -3.441 -23.297 -7.863 1 98.56 140 ASP B N 1
ATOM 2396 C CA . ASP B 1 140 ? -4.371 -24.219 -8.508 1 98.56 140 ASP B CA 1
ATOM 2397 C C . ASP B 1 140 ? -5.012 -23.578 -9.742 1 98.56 140 ASP B C 1
ATOM 2399 O O . ASP B 1 140 ? -5.293 -22.375 -9.75 1 98.56 140 ASP B O 1
ATOM 2403 N N . GLU B 1 141 ? -5.266 -24.406 -10.727 1 97.75 141 GLU B N 1
ATOM 2404 C CA . GLU B 1 141 ? -5.883 -23.922 -11.961 1 97.75 141 GLU B CA 1
ATOM 2405 C C . GLU B 1 141 ? -7.27 -23.344 -11.695 1 97.75 141 GLU B C 1
ATOM 2407 O O . GLU B 1 141 ? -7.645 -22.328 -12.289 1 97.75 141 GLU B O 1
ATOM 2412 N N . ASP B 1 142 ? -7.977 -23.953 -10.852 1 97.75 142 ASP B N 1
ATOM 2413 C CA . ASP B 1 142 ? -9.312 -23.516 -10.477 1 97.75 142 ASP B CA 1
ATOM 2414 C C . ASP B 1 142 ? -9.25 -22.5 -9.336 1 97.75 142 ASP B C 1
ATOM 2416 O O . ASP B 1 142 ? -8.883 -22.844 -8.211 1 97.75 142 ASP B O 1
ATOM 2420 N N . PRO B 1 143 ? -9.656 -21.328 -9.625 1 98.06 143 PRO B N 1
ATOM 2421 C CA . PRO B 1 143 ? -9.594 -20.312 -8.57 1 98.06 143 PRO B CA 1
ATOM 2422 C C . PRO B 1 143 ? -10.438 -20.672 -7.352 1 98.06 143 PRO B C 1
ATOM 2424 O O . PRO B 1 143 ? -10.125 -20.25 -6.234 1 98.06 143 PRO B O 1
ATOM 2427 N N . ASN B 1 144 ? -11.445 -21.453 -7.504 1 97.69 144 ASN B N 1
ATOM 2428 C CA . ASN B 1 144 ? -12.328 -21.812 -6.398 1 97.69 144 ASN B CA 1
ATOM 2429 C C . ASN B 1 144 ? -11.648 -22.781 -5.434 1 97.69 144 ASN B C 1
ATOM 2431 O O . ASN B 1 144 ? -12.133 -23 -4.32 1 97.69 144 ASN B O 1
ATOM 2435 N N . GLU B 1 145 ? -10.586 -23.312 -5.844 1 98.31 145 GLU B N 1
ATOM 2436 C CA . GLU B 1 145 ? -9.859 -24.266 -5.008 1 98.31 145 GLU B CA 1
ATOM 2437 C C . GLU B 1 145 ? -8.727 -23.578 -4.254 1 98.31 145 GLU B C 1
ATOM 2439 O O . GLU B 1 145 ? -8.07 -24.203 -3.41 1 98.31 145 GLU B O 1
ATOM 2444 N N . ARG B 1 146 ? -8.477 -22.359 -4.516 1 98.62 146 ARG B N 1
ATOM 2445 C CA . ARG B 1 146 ? -7.391 -21.641 -3.869 1 98.62 146 ARG B CA 1
ATOM 2446 C C . ARG B 1 146 ? -7.801 -21.156 -2.484 1 98.62 146 ARG B C 1
ATOM 2448 O O . ARG B 1 146 ? -8.969 -20.812 -2.262 1 98.62 146 ARG B O 1
ATOM 2455 N N . PRO B 1 147 ? -6.828 -21.156 -1.581 1 98.5 147 PRO B N 1
ATOM 2456 C CA . PRO B 1 147 ? -7.145 -20.719 -0.218 1 98.5 147 PRO B CA 1
ATOM 2457 C C . PRO B 1 147 ? -7.355 -19.203 -0.114 1 98.5 147 PRO B C 1
ATOM 2459 O O . PRO B 1 147 ? -6.98 -18.469 -1.022 1 98.5 147 PRO B O 1
ATOM 2462 N N . SER B 1 148 ? -8 -18.828 0.956 1 98.06 148 SER B N 1
ATOM 2463 C CA . SER B 1 148 ? -8.094 -17.406 1.292 1 98.06 148 SER B CA 1
ATOM 2464 C C . SER B 1 148 ? -6.789 -16.891 1.897 1 98.06 148 SER B C 1
ATOM 2466 O O . SER B 1 148 ? -5.918 -17.688 2.266 1 98.06 148 SER B O 1
ATOM 2468 N N . THR B 1 149 ? -6.676 -15.586 1.938 1 97.38 149 THR B N 1
ATOM 2469 C CA . THR B 1 149 ? -5.508 -15 2.588 1 97.38 149 THR B CA 1
ATOM 2470 C C . THR B 1 149 ? -5.406 -15.461 4.039 1 97.38 149 THR B C 1
ATOM 2472 O O . THR B 1 149 ? -4.309 -15.711 4.539 1 97.38 149 THR B O 1
ATOM 2475 N N . SER B 1 150 ? -6.531 -15.578 4.711 1 96.06 150 SER B N 1
ATOM 2476 C CA . SER B 1 150 ? -6.547 -16.016 6.102 1 96.06 150 SER B CA 1
ATOM 2477 C C . SER B 1 150 ? -6.008 -17.438 6.23 1 96.06 150 SER B C 1
ATOM 2479 O O . SER B 1 150 ? -5.234 -17.734 7.141 1 96.06 150 SER B O 1
ATOM 2481 N N . GLU B 1 151 ? -6.406 -18.281 5.367 1 96.44 151 GLU B N 1
ATOM 2482 C CA . GLU B 1 151 ? -5.922 -19.656 5.371 1 96.44 151 GLU B CA 1
ATOM 2483 C C . GLU B 1 151 ? -4.422 -19.719 5.094 1 96.44 151 GLU B C 1
ATOM 2485 O O . GLU B 1 151 ? -3.697 -20.469 5.746 1 96.44 151 GLU B O 1
ATOM 2490 N N . VAL B 1 152 ? -3.996 -18.953 4.109 1 96.62 152 VAL B N 1
ATOM 2491 C CA . VAL B 1 152 ? -2.572 -18.906 3.789 1 96.62 152 VAL B CA 1
ATOM 2492 C C . VAL B 1 152 ? -1.786 -18.422 5 1 96.62 152 VAL B C 1
ATOM 2494 O O . VAL B 1 152 ? -0.759 -19 5.363 1 96.62 152 VAL B O 1
ATOM 2497 N N . PHE B 1 153 ? -2.303 -17.359 5.613 1 93.12 153 PHE B N 1
ATOM 2498 C CA . PHE B 1 153 ? -1.668 -16.766 6.785 1 93.12 153 PHE B CA 1
ATOM 2499 C C . PHE B 1 153 ? -1.499 -17.797 7.895 1 93.12 153 PHE B C 1
ATOM 2501 O O . PHE B 1 153 ? -0.427 -17.906 8.492 1 93.12 153 PHE B O 1
ATOM 2508 N N . LYS B 1 154 ? -2.482 -18.594 8.148 1 91.5 154 LYS B N 1
ATOM 2509 C CA . LYS B 1 154 ? -2.463 -19.609 9.203 1 91.5 154 LYS B CA 1
ATOM 2510 C C . LYS B 1 154 ? -1.461 -20.719 8.875 1 91.5 154 LYS B C 1
ATOM 2512 O O . LYS B 1 154 ? -0.835 -21.266 9.781 1 91.5 154 LYS B O 1
ATOM 2517 N N . THR B 1 155 ? -1.294 -20.969 7.605 1 90.06 155 THR B N 1
ATOM 2518 C CA . THR B 1 155 ? -0.41 -22.047 7.18 1 90.06 155 THR B CA 1
ATOM 2519 C C . THR B 1 155 ? 1.052 -21.609 7.27 1 90.06 155 THR B C 1
ATOM 2521 O O . THR B 1 155 ? 1.913 -22.406 7.664 1 90.06 155 THR B O 1
ATOM 2524 N N . ILE B 1 156 ? 1.352 -20.375 6.934 1 86.38 156 ILE B N 1
ATOM 2525 C CA . ILE B 1 156 ? 2.723 -19.875 6.902 1 86.38 156 ILE B CA 1
ATOM 2526 C C . ILE B 1 156 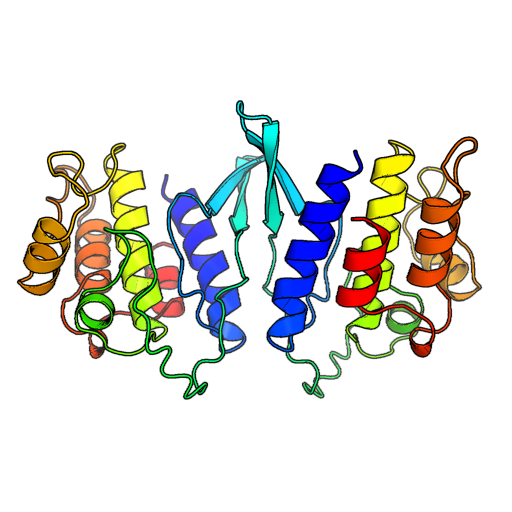? 3.207 -19.609 8.328 1 86.38 156 ILE B C 1
ATOM 2528 O O . ILE B 1 156 ? 4.402 -19.734 8.617 1 86.38 156 ILE B O 1
ATOM 2532 N N . ARG B 1 157 ? 2.27 -19.156 9.242 1 73.81 157 ARG B N 1
ATOM 2533 C CA . ARG B 1 157 ? 2.637 -18.844 10.617 1 73.81 157 ARG B CA 1
ATOM 2534 C C . ARG B 1 157 ? 3.148 -20.094 11.344 1 73.81 157 ARG B C 1
ATOM 2536 O O . ARG B 1 157 ? 4.082 -20 12.148 1 73.81 157 ARG B O 1
#

Organism: Rhizophagus irregularis (strain DAOM 181602 / DAOM 197198 / MUCL 43194) (NCBI:txid747089)